Protein AF-0000000075728489 (afdb_homodimer)

Solvent-accessible surface area (backbone atoms only — not comparable to full-atom values): 19102 Å² total; per-residue (Å²): 116,79,44,74,44,66,60,54,79,84,43,50,65,62,47,38,51,37,35,42,57,32,31,60,75,34,91,50,46,83,73,40,60,34,43,26,52,57,37,32,65,71,35,93,40,42,42,73,82,39,27,38,32,32,25,46,94,88,37,74,45,30,39,38,35,41,29,46,27,23,34,62,84,70,44,78,36,28,32,50,54,68,70,29,47,28,69,94,57,50,96,69,57,54,65,57,54,51,52,50,50,51,52,52,44,39,45,76,74,68,47,32,34,39,31,37,64,51,67,63,79,66,47,49,84,76,63,35,37,52,27,73,78,51,55,45,32,53,65,47,79,64,60,46,61,30,31,31,27,33,62,76,36,95,65,45,55,63,93,48,65,39,38,47,44,72,56,74,26,47,36,64,58,81,75,76,120,116,80,44,74,44,67,60,52,79,84,42,50,64,62,47,38,50,38,36,41,57,33,30,61,77,34,91,50,46,83,76,40,61,35,41,27,52,57,37,32,64,71,35,93,41,44,43,75,80,39,28,37,33,32,24,46,94,88,37,74,46,30,38,39,35,39,29,45,26,23,34,63,83,70,44,80,34,29,32,49,55,70,68,30,46,28,68,94,56,51,96,69,57,55,67,57,54,52,53,50,49,50,51,51,44,38,46,74,73,68,47,33,33,39,32,38,63,51,68,65,77,67,49,49,84,76,63,34,38,54,27,73,78,51,54,46,32,53,64,46,80,66,59,46,61,31,31,32,26,33,60,76,36,93,65,44,53,65,95,48,68,39,38,48,45,71,55,74,24,45,34,64,55,81,75,78,122

Sequence (354 aa):
MLKIREVSQEDFDPIFHVVEEAFRNADHASHKEQYIVTKLRASKEYIPGLELVGEIDGKIIGHILLTKAFVDEKYETLILGPFSILPNFQNKGYGRLLINAAHQKAIELGHKTIVLVGHSWLYPKFGYKRLSTYNIKMPFPCPDENVFGIELVPGGFDGITGILRFSDGFNADEETQMLKIREVSQEDFDPIFHVVEEAFRNADHASHKEQYIVTKLRASKEYIPGLELVGEIDGKIIGHILLTKAFVDEKYETLILGPFSILPNFQNKGYGRLLINAAHQKAIELGHKTIVLVGHSWLYPKFGYKRLSTYNIKMPFPCPDENVFGIELVPGGFDGITGILRFSDGFNADEETQ

Foldseek 3Di:
DKDKDFDDPVCLVLVLVQLLQQQVPPPPHPSLQSQLVVLQCVFPFFDSLQWMFIDDPRHTFWIWGKTWKDFVNPHIAIETGDTGGHPVCPPVCVSVVRVVVSLVSCVVVPHFKYKYFAALPPCVVNPWDFPVVLQEAEPDDDDSSGITMHTSDPCNSPPPHGYMGDICSNVSDRDPD/DKDKDFDDPVCLVLVLVQLLQQQVPVPPHPSLQSQLVVLQCVFPFFDSLLWMFIDDPRHTFWIWGKTWKDFVNPHIAIETGDTGGHPVCPPVCVSVVRVVVSLVSCVVVPHFKYKYFAAQPPCVVNPWDFPVVLQEAEPDDDDSSGITMHTSDPCNSPPPHGYMGDICSNVSDRDPD

Secondary structure (DSSP, 8-state):
--EEEE--GGGHHHHHHHHHHHHHT-TT--S-HHHHHHHHHTSTTEEEEEEEEEEETTEEEEEEEEEEEEETTTEEEEEEEEEEE-GGGTTSSHHHHHHHHHHHHHHHTT--EEEEE--TTTSGGGT-EEGGGGTEE-SS---GGGEEEEESSTTTTTT--EEEE--GGGS------/--EEEE--GGGHHHHHHHHHHHHHT-TT--S-HHHHHHHHHTSTTEEEEEEEEEEETTEEEEEEEEEEEEETTTEEEEEEEEEEE-GGGTTSSHHHHHHHHHHHHHHHTT--EEEEE--TTTSGGGT-EEGGGGTEE-SS---GGGEEEEESSTTTTTT--EEEE--GGGS--S---

Organism: Trichomonas vaginalis (strain ATCC PRA-98 / G3) (NCBI:txid412133)

InterPro domains:
  IPR000182 GNAT domain [PF00583] (34-116)
  IPR000182 GNAT domain [PS51186] (2-143)
  IPR016181 Acyl-CoA N-acyltransferase [SSF55729] (1-137)

Radius of gyration: 21.48 Å; Cα contacts (8 Å, |Δi|>4): 744; chains: 2; bounding box: 42×63×48 Å

pLDDT: mean 89.77, std 12.51, range [27.89, 98.75]

Structure (mmCIF, N/CA/C/O backbone):
data_AF-0000000075728489-model_v1
#
loop_
_entity.id
_entity.type
_entity.pdbx_description
1 polymer 'Acetyltransferase, GNAT family protein'
#
loop_
_atom_site.group_PDB
_atom_site.id
_atom_site.type_symbol
_atom_site.label_atom_id
_atom_site.label_alt_id
_atom_site.label_comp_id
_atom_site.label_asym_id
_atom_site.label_entity_id
_atom_site.label_seq_id
_atom_site.pdbx_PDB_ins_code
_atom_site.Cartn_x
_atom_site.Cartn_y
_atom_site.Cartn_z
_atom_site.occupancy
_atom_site.B_iso_or_equiv
_atom_site.auth_seq_id
_atom_site.auth_comp_id
_atom_site.auth_asym_id
_atom_site.auth_atom_id
_atom_site.pdbx_PDB_model_num
ATOM 1 N N . MET A 1 1 ? 3.119 -24.391 -27.547 1 89.12 1 MET A N 1
ATOM 2 C CA . MET A 1 1 ? 2.018 -24.328 -26.594 1 89.12 1 MET A CA 1
ATOM 3 C C . MET A 1 1 ? 2.539 -24.094 -25.172 1 89.12 1 MET A C 1
ATOM 5 O O . MET A 1 1 ? 3.617 -24.562 -24.812 1 89.12 1 MET A O 1
ATOM 9 N N . LEU A 1 2 ? 1.837 -23.344 -24.406 1 96.38 2 LEU A N 1
ATOM 10 C CA . LEU A 1 2 ? 2.268 -23.047 -23.047 1 96.38 2 LEU A CA 1
ATOM 11 C C . LEU A 1 2 ? 2.031 -24.234 -22.125 1 96.38 2 LEU A C 1
ATOM 13 O O . LEU A 1 2 ? 0.929 -24.781 -22.078 1 96.38 2 LEU A O 1
ATOM 17 N N . LYS A 1 3 ? 3.041 -24.766 -21.547 1 98.25 3 LYS A N 1
ATOM 18 C CA . LYS A 1 3 ? 2.936 -25.781 -20.5 1 98.25 3 LYS A CA 1
ATOM 19 C C . LYS A 1 3 ? 3.035 -25.172 -19.109 1 98.25 3 LYS A C 1
ATOM 21 O O . LYS A 1 3 ? 4 -24.469 -18.812 1 98.25 3 LYS A O 1
ATOM 26 N N . ILE A 1 4 ? 2.014 -25.406 -18.312 1 98.56 4 ILE A N 1
ATOM 27 C CA . ILE A 1 4 ? 2.012 -24.875 -16.953 1 98.56 4 ILE A CA 1
ATOM 28 C C . ILE A 1 4 ? 2.262 -26.016 -15.953 1 98.56 4 ILE A C 1
ATOM 30 O O . ILE A 1 4 ? 1.622 -27.062 -16.031 1 98.56 4 ILE A O 1
ATOM 34 N N . ARG A 1 5 ? 3.205 -25.812 -15.07 1 98.25 5 ARG A N 1
ATOM 35 C CA . ARG A 1 5 ? 3.537 -26.859 -14.094 1 98.25 5 ARG A CA 1
ATOM 36 C C . ARG A 1 5 ? 4.016 -26.234 -12.781 1 98.25 5 ARG A C 1
ATOM 38 O O . ARG A 1 5 ? 4.359 -25.062 -12.734 1 98.25 5 ARG A O 1
ATOM 45 N N . GLU A 1 6 ? 4.023 -27.094 -11.758 1 98.31 6 GLU A N 1
ATOM 46 C CA . GLU A 1 6 ? 4.582 -26.672 -10.477 1 98.31 6 GLU A CA 1
ATOM 47 C C . GLU A 1 6 ? 6.094 -26.484 -10.57 1 98.31 6 GLU A C 1
ATOM 49 O O . GLU A 1 6 ? 6.762 -27.172 -11.344 1 98.31 6 GLU A O 1
ATOM 54 N N . VAL A 1 7 ? 6.586 -25.641 -9.805 1 98.06 7 VAL A N 1
ATOM 55 C CA . VAL A 1 7 ? 8 -25.297 -9.773 1 98.06 7 VAL A CA 1
ATOM 56 C C . VAL A 1 7 ? 8.789 -26.422 -9.102 1 98.06 7 VAL A C 1
ATOM 58 O O . VAL A 1 7 ? 8.305 -27.047 -8.164 1 98.06 7 VAL A O 1
ATOM 61 N N . SER A 1 8 ? 9.977 -26.672 -9.594 1 97 8 SER A N 1
ATOM 62 C CA . SER A 1 8 ? 10.977 -27.5 -8.93 1 97 8 SER A CA 1
ATOM 63 C C . SER A 1 8 ? 12.227 -26.688 -8.586 1 97 8 SER A C 1
ATOM 65 O O . SER A 1 8 ? 12.375 -25.547 -9.039 1 97 8 SER A O 1
ATOM 67 N N . GLN A 1 9 ? 13.062 -27.203 -7.789 1 96.44 9 GLN A N 1
ATOM 68 C CA . GLN A 1 9 ? 14.258 -26.484 -7.344 1 96.44 9 GLN A CA 1
ATOM 69 C C . GLN A 1 9 ? 15.125 -26.062 -8.531 1 96.44 9 GLN A C 1
ATOM 71 O O . GLN A 1 9 ? 15.758 -25.016 -8.492 1 96.44 9 GLN A O 1
ATOM 76 N N . GLU A 1 10 ? 15.117 -26.844 -9.523 1 96.88 10 GLU A N 1
ATOM 77 C CA . GLU A 1 10 ? 15.938 -26.562 -10.695 1 96.88 10 GLU A CA 1
ATOM 78 C C . GLU A 1 10 ? 15.438 -25.312 -11.43 1 96.88 10 GLU A C 1
ATOM 80 O O . GLU A 1 10 ? 16.156 -24.75 -12.25 1 96.88 10 GLU A O 1
ATOM 85 N N . ASP A 1 11 ? 14.227 -24.922 -11.094 1 98.06 11 ASP A N 1
ATOM 86 C CA . ASP A 1 11 ? 13.617 -23.797 -11.781 1 98.06 11 ASP A CA 1
ATOM 87 C C . ASP A 1 11 ? 13.984 -22.469 -11.109 1 98.06 11 ASP A C 1
ATOM 89 O O . ASP A 1 11 ? 13.742 -21.406 -11.664 1 98.06 11 ASP A O 1
ATOM 93 N N . PHE A 1 12 ? 14.625 -22.531 -9.953 1 97.19 12 PHE A N 1
ATOM 94 C CA . PHE A 1 12 ? 14.75 -21.359 -9.117 1 97.19 12 PHE A CA 1
ATOM 95 C C . PHE A 1 12 ? 15.578 -20.281 -9.82 1 97.19 12 PHE A C 1
ATOM 97 O O . PHE A 1 12 ? 15.18 -19.109 -9.852 1 97.19 12 PHE A O 1
ATOM 104 N N . ASP A 1 13 ? 16.672 -20.625 -10.398 1 96.94 13 ASP A N 1
ATOM 105 C CA . ASP A 1 13 ? 17.531 -19.656 -11.062 1 96.94 13 ASP A CA 1
ATOM 106 C C . ASP A 1 13 ? 16.844 -19.062 -12.297 1 96.94 13 ASP A C 1
ATOM 108 O O . ASP A 1 13 ? 16.75 -17.844 -12.445 1 96.94 13 ASP A O 1
ATOM 112 N N . PRO A 1 14 ? 16.281 -19.984 -13.203 1 97.69 14 PRO A N 1
ATOM 113 C CA . PRO A 1 14 ? 15.547 -19.422 -14.336 1 97.69 14 PRO A CA 1
ATOM 114 C C . PRO A 1 14 ? 14.414 -18.484 -13.898 1 97.69 14 PRO A C 1
ATOM 116 O O . PRO A 1 14 ? 14.172 -17.469 -14.539 1 97.69 14 PRO A O 1
ATOM 119 N N . ILE A 1 15 ? 13.734 -18.828 -12.844 1 97.56 15 ILE A N 1
ATOM 120 C CA . ILE A 1 15 ? 12.633 -18.016 -12.336 1 97.56 15 ILE A CA 1
ATOM 121 C C . ILE A 1 15 ? 13.156 -16.656 -11.883 1 97.56 15 ILE A C 1
ATOM 123 O O . ILE A 1 15 ? 12.547 -15.617 -12.156 1 97.56 15 ILE A O 1
ATOM 127 N N . PHE A 1 16 ? 14.273 -16.703 -11.195 1 96.38 16 PHE A N 1
ATOM 128 C CA . PHE A 1 16 ? 14.898 -15.469 -10.734 1 96.38 16 PHE A CA 1
ATOM 129 C C . PHE A 1 16 ? 15.102 -14.5 -11.891 1 96.38 16 PHE A C 1
ATOM 131 O O . PHE A 1 16 ? 14.742 -13.32 -11.797 1 96.38 16 PHE A O 1
ATOM 138 N N . HIS A 1 17 ? 15.539 -14.984 -12.984 1 95.25 17 HIS A N 1
ATOM 139 C CA . HIS A 1 17 ? 15.812 -14.164 -14.156 1 95.25 17 HIS A CA 1
ATOM 140 C C . HIS A 1 17 ? 14.523 -13.695 -14.82 1 95.25 17 HIS A C 1
ATOM 142 O O . HIS A 1 17 ? 14.438 -12.555 -15.273 1 95.25 17 HIS A O 1
ATOM 148 N N . VAL A 1 18 ? 13.562 -14.562 -14.93 1 96.88 18 VAL A N 1
ATOM 149 C CA . VAL A 1 18 ? 12.281 -14.219 -15.539 1 96.88 18 VAL A CA 1
ATOM 150 C C . VAL A 1 18 ? 11.633 -13.078 -14.766 1 96.88 18 VAL A C 1
ATOM 152 O O . VAL A 1 18 ? 11.156 -12.102 -15.359 1 96.88 18 VAL A O 1
ATOM 155 N N . VAL A 1 19 ? 11.625 -13.203 -13.406 1 95.12 19 VAL A N 1
ATOM 156 C CA . VAL A 1 19 ? 11.016 -12.18 -12.555 1 95.12 19 VAL A CA 1
ATOM 157 C C . VAL A 1 19 ? 11.789 -10.867 -12.695 1 95.12 19 VAL A C 1
ATOM 159 O O . VAL A 1 19 ? 11.188 -9.805 -12.875 1 95.12 19 VAL A O 1
ATOM 162 N N . GLU A 1 20 ? 13.086 -10.984 -12.688 1 92.88 20 GLU A N 1
ATOM 163 C CA . GLU A 1 20 ? 13.922 -9.797 -12.828 1 92.88 20 GLU A CA 1
ATOM 164 C C . GLU A 1 20 ? 13.641 -9.086 -14.148 1 92.88 20 GLU A C 1
ATOM 166 O O . GLU A 1 20 ? 13.445 -7.867 -14.172 1 92.88 20 GLU A O 1
ATOM 171 N N . GLU A 1 21 ? 13.578 -9.828 -15.211 1 93.44 21 GLU A N 1
ATOM 172 C CA . GLU A 1 21 ? 13.383 -9.25 -16.547 1 93.44 21 GLU A CA 1
ATOM 173 C C . GLU A 1 21 ? 11.977 -8.664 -16.688 1 93.44 21 GLU A C 1
ATOM 175 O O . GLU A 1 21 ? 11.797 -7.598 -17.266 1 93.44 21 GLU A O 1
ATOM 180 N N . ALA A 1 22 ? 11.008 -9.367 -16.203 1 92.56 22 ALA A N 1
ATOM 181 C CA . ALA A 1 22 ? 9.617 -8.938 -16.328 1 92.56 22 ALA A CA 1
ATOM 182 C C . ALA A 1 22 ? 9.383 -7.617 -15.594 1 92.56 22 ALA A C 1
ATOM 184 O O . ALA A 1 22 ? 8.578 -6.793 -16.031 1 92.56 22 ALA A O 1
ATOM 185 N N . PHE A 1 23 ? 10.117 -7.375 -14.477 1 87.62 23 PHE A N 1
ATOM 186 C CA . PHE A 1 23 ? 9.867 -6.203 -13.648 1 87.62 23 PHE A CA 1
ATOM 187 C C . PHE A 1 23 ? 10.898 -5.117 -13.922 1 87.62 23 PHE A C 1
ATOM 189 O O . PHE A 1 23 ? 10.812 -4.016 -13.375 1 87.62 23 PHE A O 1
ATOM 196 N N . ARG A 1 24 ? 11.906 -5.457 -14.711 1 81.69 24 ARG A N 1
ATOM 197 C CA . ARG A 1 24 ? 12.969 -4.504 -15.023 1 81.69 24 ARG A CA 1
ATOM 198 C C . ARG A 1 24 ? 12.398 -3.221 -15.617 1 81.69 24 ARG A C 1
ATOM 200 O O . ARG A 1 24 ? 12.805 -2.121 -15.234 1 81.69 24 ARG A O 1
ATOM 207 N N . ASN A 1 25 ? 11.539 -3.395 -16.578 1 69.38 25 ASN A N 1
ATOM 208 C CA . ASN A 1 25 ? 11.047 -2.209 -17.266 1 69.38 25 ASN A CA 1
ATOM 209 C C . ASN A 1 25 ? 9.672 -1.796 -16.75 1 69.38 25 ASN A C 1
ATOM 211 O O . ASN A 1 25 ? 9.008 -0.943 -17.344 1 69.38 25 ASN A O 1
ATOM 215 N N . ALA A 1 26 ? 9.398 -2.443 -15.75 1 62.03 26 ALA A N 1
ATOM 216 C CA . ALA A 1 26 ? 8.094 -2.051 -15.234 1 62.03 26 ALA A CA 1
ATOM 217 C C . ALA A 1 26 ? 8.18 -0.732 -14.469 1 62.03 26 ALA A C 1
ATOM 219 O O . ALA A 1 26 ? 9.016 -0.58 -13.57 1 62.03 26 ALA A O 1
ATOM 220 N N . ASP A 1 27 ? 7.719 0.307 -15.062 1 52.47 27 ASP A N 1
ATOM 221 C CA . ASP A 1 27 ? 7.781 1.67 -14.547 1 52.47 27 ASP A CA 1
ATOM 222 C C . ASP A 1 27 ? 7.598 1.692 -13.031 1 52.47 27 ASP A C 1
ATOM 224 O O . ASP A 1 27 ? 8.102 2.588 -12.352 1 52.47 27 ASP A O 1
ATOM 228 N N . HIS A 1 28 ? 6.887 0.546 -12.523 1 55.25 28 HIS A N 1
ATOM 229 C CA . HIS A 1 28 ? 6.445 0.684 -11.148 1 55.25 28 HIS A CA 1
ATOM 230 C C . HIS A 1 28 ? 7.008 -0.432 -10.273 1 55.25 28 HIS A C 1
ATOM 232 O O . HIS A 1 28 ? 6.551 -0.631 -9.141 1 55.25 28 HIS A O 1
ATOM 238 N N . ALA A 1 29 ? 8.039 -1.067 -10.867 1 54.47 29 ALA A N 1
ATOM 239 C CA . ALA A 1 29 ? 8.602 -2.201 -10.133 1 54.47 29 ALA A CA 1
ATOM 240 C C . ALA A 1 29 ? 9.664 -1.746 -9.141 1 54.47 29 ALA A C 1
ATOM 242 O O . ALA A 1 29 ? 10.305 -0.713 -9.344 1 54.47 29 ALA A O 1
ATOM 243 N N . SER A 1 30 ? 9.695 -2.295 -7.918 1 59.03 30 SER A N 1
ATOM 244 C CA . SER A 1 30 ? 10.719 -2.029 -6.918 1 59.03 30 SER A CA 1
ATOM 245 C C . SER A 1 30 ? 12.078 -2.561 -7.367 1 59.03 30 SER A C 1
ATOM 247 O O . SER A 1 30 ? 13.109 -2.211 -6.789 1 59.03 30 SER A O 1
ATOM 249 N N . HIS A 1 31 ? 12.18 -3.262 -8.57 1 62.31 31 HIS A N 1
ATOM 250 C CA . HIS A 1 31 ? 13.344 -3.977 -9.07 1 62.31 31 HIS A CA 1
ATOM 251 C C . HIS A 1 31 ? 13.891 -4.941 -8.023 1 62.31 31 HIS A C 1
ATOM 253 O O . HIS A 1 31 ? 15.094 -5.23 -8.008 1 62.31 31 HIS A O 1
ATOM 259 N N . LYS A 1 32 ? 12.969 -5.324 -7.129 1 79.44 32 LYS A N 1
ATOM 260 C CA . LYS A 1 32 ? 13.367 -6.211 -6.043 1 79.44 32 LYS A CA 1
ATOM 261 C C . LYS A 1 32 ? 12.438 -7.422 -5.957 1 79.44 32 LYS A C 1
ATOM 263 O O . LYS A 1 32 ? 12.539 -8.219 -5.02 1 79.44 32 LYS A O 1
ATOM 268 N N . GLU A 1 33 ? 11.633 -7.582 -7.031 1 85.88 33 GLU A N 1
ATOM 269 C CA . GLU A 1 33 ? 10.602 -8.617 -6.988 1 85.88 33 GLU A CA 1
ATOM 270 C C . GLU A 1 33 ? 11.227 -10.008 -6.965 1 85.88 33 GLU A C 1
ATOM 272 O O . GLU A 1 33 ? 10.695 -10.922 -6.324 1 85.88 33 GLU A O 1
ATOM 277 N N . GLN A 1 34 ? 12.359 -10.227 -7.66 1 89.69 34 GLN A N 1
ATOM 278 C CA . GLN A 1 34 ? 13.016 -11.531 -7.691 1 89.69 34 GLN A CA 1
ATOM 279 C C . GLN A 1 34 ? 13.469 -11.953 -6.297 1 89.69 34 GLN A C 1
ATOM 281 O O . GLN A 1 34 ? 13.43 -13.133 -5.957 1 89.69 34 GLN A O 1
ATOM 286 N N . TYR A 1 35 ? 13.82 -11 -5.535 1 88.75 35 TYR A N 1
ATOM 287 C CA . TYR A 1 35 ? 14.234 -11.289 -4.168 1 88.75 35 TYR A CA 1
ATOM 288 C C . TYR A 1 35 ? 13.031 -11.594 -3.283 1 88.75 35 TYR A C 1
ATOM 290 O O . TYR A 1 35 ? 13.117 -12.422 -2.369 1 88.75 35 TYR A O 1
ATOM 298 N N . ILE A 1 36 ? 11.93 -10.914 -3.582 1 89.81 36 ILE A N 1
ATOM 299 C CA . ILE A 1 36 ? 10.695 -11.188 -2.859 1 89.81 36 ILE A CA 1
ATOM 300 C C . ILE A 1 36 ? 10.281 -12.641 -3.066 1 89.81 36 ILE A C 1
ATOM 302 O O . ILE A 1 36 ? 9.906 -13.328 -2.113 1 89.81 36 ILE A O 1
ATOM 306 N N . VAL A 1 37 ? 10.398 -13.109 -4.316 1 94.38 37 VAL A N 1
ATOM 307 C CA . VAL A 1 37 ? 10.062 -14.492 -4.625 1 94.38 37 VAL A CA 1
ATOM 308 C C . VAL A 1 37 ? 10.914 -15.43 -3.771 1 94.38 37 VAL A C 1
ATOM 310 O O . VAL A 1 37 ? 10.391 -16.359 -3.156 1 94.38 37 VAL A O 1
ATOM 313 N N . THR A 1 38 ? 12.195 -15.172 -3.721 1 93.56 38 THR A N 1
ATOM 314 C CA . THR A 1 38 ? 13.125 -16 -2.961 1 93.56 38 THR A CA 1
ATOM 315 C C . THR A 1 38 ? 12.758 -16 -1.479 1 93.56 38 THR A C 1
ATOM 317 O O . THR A 1 38 ? 12.727 -17.062 -0.844 1 93.56 38 THR A O 1
ATOM 320 N N . LYS A 1 39 ? 12.398 -14.906 -0.963 1 92.88 39 LYS A N 1
ATOM 321 C CA . LYS A 1 39 ? 12.047 -14.773 0.449 1 92.88 39 LYS A CA 1
ATOM 322 C C . LYS A 1 39 ? 10.727 -15.469 0.756 1 92.88 39 LYS A C 1
ATOM 324 O O . LYS A 1 39 ? 10.594 -16.156 1.777 1 92.88 39 LYS A O 1
ATOM 329 N N . LEU A 1 40 ? 9.781 -15.25 -0.125 1 94.69 40 LEU A N 1
ATOM 330 C CA . LEU A 1 40 ? 8.484 -15.883 0.07 1 94.69 40 LEU A CA 1
ATOM 331 C C . LEU A 1 40 ? 8.609 -17.406 0.018 1 94.69 40 LEU A C 1
ATOM 333 O O . LEU A 1 40 ? 7.969 -18.109 0.802 1 94.69 40 LEU A O 1
ATOM 337 N N . ARG A 1 41 ? 9.422 -17.875 -0.917 1 95.44 41 ARG A N 1
ATOM 338 C CA . ARG A 1 41 ? 9.641 -19.312 -1.05 1 95.44 41 ARG A CA 1
ATOM 339 C C . ARG A 1 41 ? 10.219 -19.906 0.235 1 95.44 41 ARG A C 1
ATOM 341 O O . ARG A 1 41 ? 9.93 -21.047 0.585 1 95.44 41 ARG A O 1
ATOM 348 N N . ALA A 1 42 ? 10.953 -19.156 0.97 1 93.81 42 ALA A N 1
ATOM 349 C CA . ALA A 1 42 ? 11.617 -19.594 2.191 1 93.81 42 ALA A CA 1
ATOM 350 C C . ALA A 1 42 ? 10.734 -19.359 3.414 1 93.81 42 ALA A C 1
ATOM 352 O O . ALA A 1 42 ? 11.094 -19.75 4.527 1 93.81 42 ALA A O 1
ATOM 353 N N . SER A 1 43 ? 9.609 -18.734 3.252 1 94.25 43 SER A N 1
ATOM 354 C CA . SER A 1 43 ? 8.75 -18.359 4.371 1 94.25 43 SER A CA 1
ATOM 355 C C . SER A 1 43 ? 7.859 -19.516 4.801 1 94.25 43 SER A C 1
ATOM 357 O O . SER A 1 43 ? 7.68 -20.484 4.047 1 94.25 43 SER A O 1
ATOM 359 N N . LYS A 1 44 ? 7.32 -19.391 6.023 1 95.12 44 LYS A N 1
ATOM 360 C CA . LYS A 1 44 ? 6.402 -20.406 6.535 1 95.12 44 LYS A CA 1
ATOM 361 C C . LYS A 1 44 ? 5.07 -20.375 5.801 1 95.12 44 LYS A C 1
ATOM 363 O O . LYS A 1 44 ? 4.266 -21.297 5.906 1 95.12 44 LYS A O 1
ATOM 368 N N . GLU A 1 45 ? 4.777 -19.344 5.02 1 96 45 GLU A N 1
ATOM 369 C CA . GLU A 1 45 ? 3.518 -19.156 4.309 1 96 45 GLU A CA 1
ATOM 370 C C . GLU A 1 45 ? 3.57 -19.781 2.918 1 96 45 GLU A C 1
ATOM 372 O O . GLU A 1 45 ? 2.559 -19.844 2.215 1 96 45 GLU A O 1
ATOM 377 N N . TYR A 1 46 ? 4.781 -20.281 2.568 1 96.94 46 TYR A N 1
ATOM 378 C CA . TYR A 1 46 ? 4.973 -20.875 1.25 1 96.94 46 TYR A CA 1
ATOM 379 C C . TYR A 1 46 ? 4.168 -22.156 1.109 1 96.94 46 TYR A C 1
ATOM 381 O O . TYR A 1 46 ? 4.129 -22.984 2.031 1 96.94 46 TYR A O 1
ATOM 389 N N . ILE A 1 47 ? 3.541 -22.312 -0.091 1 97.19 47 ILE A N 1
ATOM 390 C CA . ILE A 1 47 ? 2.824 -23.531 -0.461 1 97.19 47 ILE A CA 1
ATOM 391 C C . ILE A 1 47 ? 3.381 -24.078 -1.772 1 97.19 47 ILE A C 1
ATOM 393 O O . ILE A 1 47 ? 3.084 -23.562 -2.848 1 97.19 47 ILE A O 1
ATOM 397 N N . PRO A 1 48 ? 4.262 -25.094 -1.882 1 92.06 48 PRO A N 1
ATOM 398 C CA . PRO A 1 48 ? 4.914 -25.594 -3.094 1 92.06 48 PRO A CA 1
ATOM 399 C C . PRO A 1 48 ? 3.936 -25.797 -4.25 1 92.06 48 PRO A C 1
ATOM 401 O O . PRO A 1 48 ? 4.258 -25.484 -5.398 1 92.06 48 PRO A O 1
ATOM 404 N N . GLY A 1 49 ? 2.668 -26.141 -4.035 1 96.31 49 GLY A N 1
ATOM 405 C CA . GLY A 1 49 ? 1.666 -26.391 -5.059 1 96.31 49 GLY A CA 1
ATOM 406 C C . GLY A 1 49 ? 1.09 -25.125 -5.652 1 96.31 49 GLY A C 1
ATOM 407 O O . GLY A 1 49 ? 0.409 -25.156 -6.68 1 96.31 49 GLY A O 1
ATOM 408 N N . LEU A 1 50 ? 1.567 -24.031 -5.148 1 98.44 50 LEU A N 1
ATOM 409 C CA . LEU A 1 50 ? 0.963 -22.781 -5.59 1 98.44 50 LEU A CA 1
ATOM 410 C C . LEU A 1 50 ? 2.021 -21.844 -6.145 1 98.44 50 LEU A C 1
ATOM 412 O O . LEU A 1 50 ? 1.812 -20.625 -6.184 1 98.44 50 LEU A O 1
ATOM 416 N N . GLU A 1 51 ? 3.121 -22.328 -6.43 1 98.62 51 GLU A N 1
ATOM 417 C CA . GLU A 1 51 ? 4.105 -21.688 -7.297 1 98.62 51 GLU A CA 1
ATOM 418 C C . GLU A 1 51 ? 4.219 -22.406 -8.633 1 98.62 51 GLU A C 1
ATOM 420 O O . GLU A 1 51 ? 4.621 -23.562 -8.688 1 98.62 51 GLU A O 1
ATOM 425 N N . LEU A 1 52 ? 3.83 -21.688 -9.68 1 98.75 52 LEU A N 1
ATOM 426 C CA . LEU A 1 52 ? 3.756 -22.312 -11 1 98.75 52 LEU A CA 1
ATOM 427 C C . LEU A 1 52 ? 4.629 -21.562 -12 1 98.75 52 LEU A C 1
ATOM 429 O O . LEU A 1 52 ? 4.895 -20.359 -11.828 1 98.75 52 LEU A O 1
ATOM 433 N N . VAL A 1 53 ? 5.062 -22.281 -13.008 1 98.69 53 VAL A N 1
ATOM 434 C CA . VAL A 1 53 ? 5.734 -21.672 -14.148 1 98.69 53 VAL A CA 1
ATOM 435 C C . VAL A 1 53 ? 5.004 -22.031 -15.438 1 98.69 53 VAL A C 1
ATOM 437 O O . VAL A 1 53 ? 4.309 -23.047 -15.5 1 98.69 53 VAL A O 1
ATOM 440 N N . GLY A 1 54 ? 5.02 -21.141 -16.359 1 98.62 54 GLY A N 1
ATOM 441 C CA . GLY A 1 54 ? 4.66 -21.406 -17.75 1 98.62 54 GLY A CA 1
ATOM 442 C C . GLY A 1 54 ? 5.863 -21.516 -18.656 1 98.62 54 GLY A C 1
ATOM 443 O O . GLY A 1 54 ? 6.73 -20.641 -18.672 1 98.62 54 GLY A O 1
ATOM 444 N N . GLU A 1 55 ? 5.957 -22.578 -19.375 1 98.12 55 GLU A N 1
ATOM 445 C CA . GLU A 1 55 ? 7.109 -22.797 -20.234 1 98.12 55 GLU A CA 1
ATOM 446 C C . GLU A 1 55 ? 6.676 -23.031 -21.688 1 98.12 55 GLU A C 1
ATOM 448 O O . GLU A 1 55 ? 5.621 -23.625 -21.938 1 98.12 55 GLU A O 1
ATOM 453 N N . ILE A 1 56 ? 7.422 -22.5 -22.609 1 97.62 56 ILE A N 1
ATOM 454 C CA . ILE A 1 56 ? 7.301 -22.75 -24.031 1 97.62 56 ILE A CA 1
ATOM 455 C C . ILE A 1 56 ? 8.617 -23.297 -24.578 1 97.62 56 ILE A C 1
ATOM 457 O O . ILE A 1 56 ? 9.672 -22.672 -24.422 1 97.62 56 ILE A O 1
ATOM 461 N N . ASP A 1 57 ? 8.562 -24.469 -25.203 1 95.62 57 ASP A N 1
ATOM 462 C CA . ASP A 1 57 ? 9.734 -25.109 -25.781 1 95.62 57 ASP A CA 1
ATOM 463 C C . ASP A 1 57 ? 10.867 -25.234 -24.766 1 95.62 57 ASP A C 1
ATOM 465 O O . ASP A 1 57 ? 12.016 -24.906 -25.062 1 95.62 57 ASP A O 1
ATOM 469 N N . GLY A 1 58 ? 10.492 -25.547 -23.516 1 94.81 58 GLY A N 1
ATOM 470 C CA . GLY A 1 58 ? 11.461 -25.812 -22.453 1 94.81 58 GLY A CA 1
ATOM 471 C C . GLY A 1 58 ? 11.977 -24.562 -21.781 1 94.81 58 GLY A C 1
ATOM 472 O O . GLY A 1 58 ? 12.773 -24.641 -20.844 1 94.81 58 GLY A O 1
ATOM 473 N N . LYS A 1 59 ? 11.492 -23.469 -22.234 1 96.88 59 LYS A N 1
ATOM 474 C CA . LYS A 1 59 ? 11.922 -22.203 -21.641 1 96.88 59 LYS A CA 1
ATOM 475 C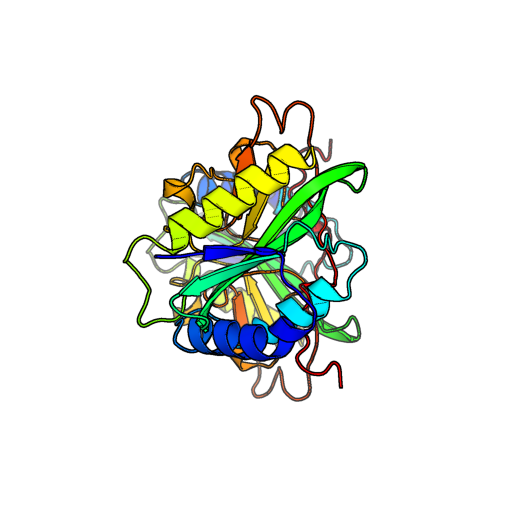 C . LYS A 1 59 ? 10.828 -21.594 -20.766 1 96.88 59 LYS A C 1
ATOM 477 O O . LYS A 1 59 ? 9.695 -21.438 -21.203 1 96.88 59 LYS A O 1
ATOM 482 N N . ILE A 1 60 ? 11.227 -21.297 -19.531 1 98.44 60 ILE A N 1
ATOM 483 C CA . ILE A 1 60 ? 10.281 -20.641 -18.641 1 98.44 60 ILE A CA 1
ATOM 484 C C . ILE A 1 60 ? 10.047 -19.203 -19.078 1 98.44 60 ILE A C 1
ATOM 486 O O . ILE A 1 60 ? 10.984 -18.422 -19.188 1 98.44 60 ILE A O 1
ATOM 490 N N . ILE A 1 61 ? 8.781 -18.891 -19.375 1 98.31 61 ILE A N 1
ATOM 491 C CA . ILE A 1 61 ? 8.492 -17.547 -19.875 1 98.31 61 ILE A CA 1
ATOM 492 C C . ILE A 1 61 ? 7.621 -16.797 -18.875 1 98.31 61 ILE A C 1
ATOM 494 O O . ILE A 1 61 ? 7.395 -15.594 -19.016 1 98.31 61 ILE A O 1
ATOM 498 N N . GLY A 1 62 ? 7.07 -17.531 -17.859 1 98.19 62 GLY A N 1
ATOM 499 C CA . GLY A 1 62 ? 6.199 -16.938 -16.875 1 98.19 62 GLY A CA 1
ATOM 500 C C . GLY A 1 62 ? 6.27 -17.625 -15.516 1 98.19 62 GLY A C 1
ATOM 501 O O . GLY A 1 62 ? 6.691 -18.781 -15.422 1 98.19 62 GLY A O 1
ATOM 502 N N . HIS A 1 63 ? 5.898 -16.891 -14.5 1 98.25 63 HIS A N 1
ATOM 503 C CA . HIS A 1 63 ? 5.953 -17.359 -13.117 1 98.25 63 HIS A CA 1
ATOM 504 C C . HIS A 1 63 ? 4.848 -16.719 -12.281 1 98.25 63 HIS A C 1
ATOM 506 O O . HIS A 1 63 ? 4.512 -15.547 -12.484 1 98.25 63 HIS A O 1
ATOM 512 N N . ILE A 1 64 ? 4.266 -17.484 -11.453 1 97.94 64 ILE A N 1
ATOM 513 C CA . ILE A 1 64 ? 3.254 -16.953 -10.539 1 97.94 64 ILE A CA 1
ATOM 514 C C . ILE A 1 64 ? 3.398 -17.625 -9.18 1 97.94 64 ILE A C 1
ATOM 516 O O . ILE A 1 64 ? 3.684 -18.828 -9.094 1 97.94 64 ILE A O 1
ATOM 520 N N . LEU A 1 65 ? 3.262 -16.859 -8.133 1 97.75 65 LEU A N 1
ATOM 521 C CA . LEU A 1 65 ? 3.445 -17.359 -6.77 1 97.75 65 LEU A CA 1
ATOM 522 C C . LEU A 1 65 ? 2.311 -16.891 -5.863 1 97.75 65 LEU A C 1
ATOM 524 O O . LEU A 1 65 ? 2.031 -15.695 -5.773 1 97.75 65 LEU A O 1
ATOM 528 N N . LEU A 1 66 ? 1.588 -17.828 -5.293 1 98.12 66 LEU A N 1
ATOM 529 C CA . LEU A 1 66 ? 0.633 -17.578 -4.219 1 98.12 66 LEU A CA 1
ATOM 530 C C . LEU A 1 66 ? 1.177 -18.062 -2.883 1 98.12 66 LEU A C 1
ATOM 532 O O . LEU A 1 66 ? 1.794 -19.125 -2.811 1 98.12 66 LEU A O 1
ATOM 536 N N . THR A 1 67 ? 1.028 -17.297 -1.852 1 97.38 67 THR A N 1
ATOM 537 C CA . THR A 1 67 ? 1.39 -17.703 -0.5 1 97.38 67 THR A CA 1
ATOM 538 C C . THR A 1 67 ? 0.227 -17.484 0.463 1 97.38 67 THR A C 1
ATOM 540 O O . THR A 1 67 ? -0.757 -16.828 0.115 1 97.38 67 THR A O 1
ATOM 543 N N . LYS A 1 68 ? 0.36 -18.094 1.622 1 96.5 68 LYS A N 1
ATOM 544 C CA . LYS A 1 68 ? -0.671 -17.922 2.643 1 96.5 68 LYS A CA 1
ATOM 545 C C . LYS A 1 68 ? -0.655 -16.5 3.215 1 96.5 68 LYS A C 1
ATOM 547 O O . LYS A 1 68 ? 0.41 -15.906 3.379 1 96.5 68 LYS A O 1
ATOM 552 N N . ALA A 1 69 ? -1.806 -16.016 3.502 1 95.31 69 ALA A N 1
ATOM 553 C CA . ALA A 1 69 ? -2.07 -14.82 4.312 1 95.31 69 ALA A CA 1
ATOM 554 C C . ALA A 1 69 ? -3.244 -15.055 5.258 1 95.31 69 ALA A C 1
ATOM 556 O O . ALA A 1 69 ? -3.914 -16.094 5.184 1 95.31 69 ALA A O 1
ATOM 557 N N . PHE A 1 70 ? -3.404 -14.125 6.168 1 94.69 70 PHE A N 1
ATOM 558 C CA . PHE A 1 70 ? -4.453 -14.305 7.164 1 94.69 70 PHE A CA 1
ATOM 559 C C . PHE A 1 70 ? -5.203 -13 7.406 1 94.69 70 PHE A C 1
ATOM 561 O O . PHE A 1 70 ? -4.625 -11.914 7.293 1 94.69 70 PHE A O 1
ATOM 568 N N . VAL A 1 71 ? -6.445 -13.141 7.691 1 92.75 71 VAL A N 1
ATOM 569 C CA . VAL A 1 71 ? -7.238 -12.039 8.211 1 92.75 71 VAL A CA 1
ATOM 570 C C . VAL A 1 71 ? -7.395 -12.18 9.719 1 92.75 71 VAL A C 1
ATOM 572 O O . VAL A 1 71 ? -7.922 -13.18 10.211 1 92.75 71 VAL A O 1
ATOM 575 N N . ASP A 1 72 ? -6.914 -11.164 10.469 1 88.12 72 ASP A N 1
ATOM 576 C CA . ASP A 1 72 ? -6.902 -11.141 11.93 1 88.12 72 ASP A CA 1
ATOM 577 C C . ASP A 1 72 ? -6.25 -12.398 12.492 1 88.12 72 ASP A C 1
ATOM 579 O O . ASP A 1 72 ? -6.715 -12.953 13.492 1 88.12 72 ASP A O 1
ATOM 583 N N . GLU A 1 73 ? -5.293 -12.992 11.859 1 82.25 73 GLU A N 1
ATOM 584 C CA . GLU A 1 73 ? -4.551 -14.18 12.258 1 82.25 73 GLU A CA 1
ATOM 585 C C . GLU A 1 73 ? -5.484 -15.375 12.445 1 82.25 73 GLU A C 1
ATOM 587 O O . GLU A 1 73 ? -5.156 -16.312 13.172 1 82.25 73 GLU A O 1
ATOM 592 N N . LYS A 1 74 ? -6.695 -15.289 11.961 1 88.75 74 LYS A N 1
ATOM 593 C CA . LYS A 1 74 ? -7.691 -16.328 12.195 1 88.75 74 LYS A CA 1
ATOM 594 C C . LYS A 1 74 ? -8.125 -16.969 10.883 1 88.75 74 LYS A C 1
ATOM 596 O O . LYS A 1 74 ? -8.18 -18.203 10.781 1 88.75 74 LYS A O 1
ATOM 601 N N . TYR A 1 75 ? -8.398 -16.219 9.898 1 94.38 75 TYR A N 1
ATOM 602 C CA . TYR A 1 75 ? -8.961 -16.719 8.648 1 94.38 75 TYR A CA 1
ATOM 603 C C . TYR A 1 75 ? -7.895 -16.766 7.559 1 94.38 75 TYR A C 1
ATOM 605 O O . TYR A 1 75 ? -7.285 -15.742 7.238 1 94.38 75 TYR A O 1
ATOM 613 N N . GLU A 1 76 ? -7.77 -17.859 6.988 1 95.75 76 GLU A N 1
ATOM 614 C CA . GLU A 1 76 ? -6.734 -18.047 5.977 1 95.75 76 GLU A CA 1
ATOM 615 C C . GLU A 1 76 ? -7.195 -17.531 4.617 1 95.75 76 GLU A C 1
ATOM 617 O O . GLU A 1 76 ? -8.352 -17.734 4.234 1 95.75 76 GLU A O 1
ATOM 622 N N . THR A 1 77 ? -6.387 -16.859 3.939 1 97.5 77 THR A N 1
ATOM 623 C CA . THR A 1 77 ? -6.508 -16.484 2.535 1 97.5 77 THR A CA 1
ATOM 624 C C . THR A 1 77 ? -5.172 -16.641 1.815 1 97.5 77 THR A C 1
ATOM 626 O O . THR A 1 77 ? -4.191 -17.094 2.406 1 97.5 77 THR A O 1
ATOM 629 N N . LEU A 1 78 ? -5.199 -16.438 0.486 1 97.88 78 LEU A N 1
ATOM 630 C CA . LEU A 1 78 ? -3.957 -16.422 -0.275 1 97.88 78 LEU A CA 1
ATOM 631 C C . LEU A 1 78 ? -3.621 -15.016 -0.747 1 97.88 78 LEU A C 1
ATOM 633 O O . LEU A 1 78 ? -4.516 -14.188 -0.924 1 97.88 78 LEU A O 1
ATOM 637 N N . ILE A 1 79 ? -2.393 -14.75 -0.862 1 96.62 79 ILE A N 1
ATOM 638 C CA . ILE A 1 79 ? -1.956 -13.508 -1.502 1 96.62 79 ILE A CA 1
ATOM 639 C C . ILE A 1 79 ? -1.185 -13.836 -2.779 1 96.62 79 ILE A C 1
ATOM 641 O O . ILE A 1 79 ? -0.319 -14.711 -2.783 1 96.62 79 ILE A O 1
ATOM 645 N N . LEU A 1 80 ? -1.599 -13.211 -3.816 1 95.62 80 LEU A N 1
ATOM 646 C CA . LEU A 1 80 ? -0.852 -13.312 -5.066 1 95.62 80 LEU A CA 1
ATOM 647 C C . LEU A 1 80 ? 0.399 -12.445 -5.023 1 95.62 80 LEU A C 1
ATOM 649 O O . LEU A 1 80 ? 0.305 -11.219 -4.949 1 95.62 80 LEU A O 1
ATOM 653 N N . GLY A 1 81 ? 1.538 -13.094 -4.957 1 90.69 81 GLY A N 1
ATOM 654 C CA . GLY A 1 81 ? 2.814 -12.398 -4.977 1 90.69 81 GLY A CA 1
ATOM 655 C C . GLY A 1 81 ? 3.223 -11.945 -6.367 1 90.69 81 GLY A C 1
ATOM 656 O O . GLY A 1 81 ? 2.387 -11.484 -7.148 1 90.69 81 GLY A O 1
ATOM 657 N N . PRO A 1 82 ? 4.469 -11.945 -6.59 1 89.5 82 PRO A N 1
ATOM 658 C CA . PRO A 1 82 ? 4.918 -11.523 -7.918 1 89.5 82 PRO A CA 1
ATOM 659 C C . PRO A 1 82 ? 4.402 -12.438 -9.031 1 89.5 82 PRO A C 1
ATOM 661 O O . PRO A 1 82 ? 4.402 -13.656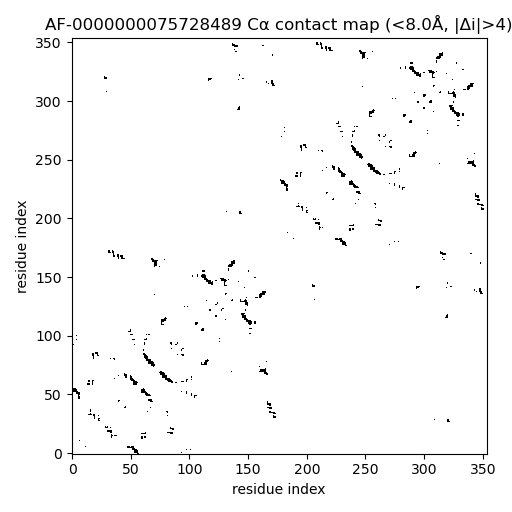 -8.883 1 89.5 82 PRO A O 1
ATOM 664 N N . PHE A 1 83 ? 3.904 -11.875 -9.953 1 93 83 PHE A N 1
ATOM 665 C CA . PHE A 1 83 ? 3.412 -12.469 -11.188 1 93 83 PHE A CA 1
ATOM 666 C C . PHE A 1 83 ? 4.129 -11.867 -12.391 1 93 83 PHE A C 1
ATOM 668 O O . PHE A 1 83 ? 4.145 -10.648 -12.578 1 93 83 PHE A O 1
ATOM 675 N N . SER A 1 84 ? 4.742 -12.812 -13.164 1 94.88 84 SER A N 1
ATOM 676 C CA . SER A 1 84 ? 5.621 -12.297 -14.211 1 94.88 84 SER A CA 1
ATOM 677 C C . SER A 1 84 ? 5.469 -13.094 -15.5 1 94.88 84 SER A C 1
ATOM 679 O O . SER A 1 84 ? 5.32 -14.312 -15.477 1 94.88 84 SER A O 1
ATOM 681 N N . ILE A 1 85 ? 5.426 -12.383 -16.578 1 96.25 85 ILE A N 1
ATOM 682 C CA . ILE A 1 85 ? 5.578 -12.891 -17.938 1 96.25 85 ILE A CA 1
ATOM 683 C C . ILE A 1 85 ? 6.707 -12.141 -18.641 1 96.25 85 ILE A C 1
ATOM 685 O O . ILE A 1 85 ? 6.777 -10.914 -18.578 1 96.25 85 ILE A O 1
ATOM 689 N N . LEU A 1 86 ? 7.633 -12.859 -19.266 1 96.44 86 LEU A N 1
ATOM 690 C CA . LEU A 1 86 ? 8.688 -12.188 -20.031 1 96.44 86 LEU A CA 1
ATOM 691 C C . LEU A 1 86 ? 8.102 -11.172 -21 1 96.44 86 LEU A C 1
ATOM 693 O O . LEU A 1 86 ? 7.078 -11.43 -21.625 1 96.44 86 LEU A O 1
ATOM 697 N N . PRO A 1 87 ? 8.781 -10.07 -21.172 1 95.06 87 PRO A N 1
ATOM 698 C CA . PRO A 1 87 ? 8.234 -8.969 -21.969 1 95.06 87 PRO A CA 1
ATOM 699 C C . PRO A 1 87 ? 7.867 -9.398 -23.391 1 95.06 87 PRO A C 1
ATOM 701 O O . PRO A 1 87 ? 6.789 -9.047 -23.875 1 95.06 87 PRO A O 1
ATOM 704 N N . ASN A 1 88 ? 8.633 -10.195 -24.047 1 95.12 88 ASN A N 1
ATOM 705 C CA . ASN A 1 88 ? 8.406 -10.609 -25.422 1 95.12 88 ASN A CA 1
ATOM 706 C C . ASN A 1 88 ? 7.211 -11.555 -25.531 1 95.12 88 ASN A C 1
ATOM 708 O O . ASN A 1 88 ? 6.723 -11.812 -26.641 1 95.12 88 ASN A O 1
ATOM 712 N N . PHE A 1 89 ? 6.707 -12 -24.438 1 96 89 PHE A N 1
ATOM 713 C CA . PHE A 1 89 ? 5.602 -12.945 -24.438 1 96 89 PHE A CA 1
ATOM 714 C C . PHE A 1 89 ? 4.348 -12.32 -23.844 1 96 89 PHE A C 1
ATOM 716 O O . PHE A 1 89 ? 3.334 -12.992 -23.656 1 96 89 PHE A O 1
ATOM 723 N N . GLN A 1 90 ? 4.418 -11.023 -23.5 1 92.69 90 GLN A N 1
ATOM 724 C CA . GLN A 1 90 ? 3.291 -10.336 -22.891 1 92.69 90 GLN A CA 1
ATOM 725 C C . GLN A 1 90 ? 2.234 -9.969 -23.922 1 92.69 90 GLN A C 1
ATOM 727 O O . GLN A 1 90 ? 2.512 -9.961 -25.125 1 92.69 90 GLN A O 1
ATOM 732 N N . ASN A 1 91 ? 1.013 -9.828 -23.422 1 91.88 91 ASN A N 1
ATOM 733 C CA . ASN A 1 91 ? -0.127 -9.43 -24.234 1 91.88 91 ASN A CA 1
ATOM 734 C C . ASN A 1 91 ? -0.458 -10.477 -25.281 1 91.88 91 ASN A C 1
ATOM 736 O O . ASN A 1 91 ? -0.86 -10.141 -26.406 1 91.88 91 ASN A O 1
ATOM 740 N N . LYS A 1 92 ? -0.161 -11.727 -25.031 1 94.81 92 LYS A N 1
ATOM 741 C CA . LYS A 1 92 ? -0.448 -12.844 -25.922 1 94.81 92 LYS A CA 1
ATOM 742 C C . LYS A 1 92 ? -1.37 -13.859 -25.25 1 94.81 92 LYS A C 1
ATOM 744 O O . LYS A 1 92 ? -1.564 -14.961 -25.766 1 94.81 92 LYS A O 1
ATOM 749 N N . GLY A 1 93 ? -1.837 -13.492 -24.047 1 94.69 93 GLY A N 1
ATOM 750 C CA . GLY A 1 93 ? -2.795 -14.352 -23.359 1 94.69 93 GLY A CA 1
ATOM 751 C C . GLY A 1 93 ? -2.146 -15.297 -22.375 1 94.69 93 GLY A C 1
ATOM 752 O O . GLY A 1 93 ? -2.84 -15.977 -21.609 1 94.69 93 GLY A O 1
ATOM 753 N N . TYR A 1 94 ? -0.854 -15.406 -22.297 1 96.5 94 TYR A N 1
ATOM 754 C CA . TYR A 1 94 ? -0.15 -16.344 -21.422 1 96.5 94 TYR A CA 1
ATOM 755 C C . TYR A 1 94 ? -0.392 -16.016 -19.953 1 96.5 94 TYR A C 1
ATOM 757 O O . TYR A 1 94 ? -0.481 -16.906 -19.125 1 96.5 94 TYR A O 1
ATOM 765 N N . GLY A 1 95 ? -0.508 -14.703 -19.656 1 95.06 95 GLY A N 1
ATOM 766 C CA . GLY A 1 95 ? -0.806 -14.305 -18.297 1 95.06 95 GLY A CA 1
ATOM 767 C C . GLY A 1 95 ? -2.143 -14.82 -17.797 1 95.06 95 GLY A C 1
ATOM 768 O O . GLY A 1 95 ? -2.246 -15.32 -16.672 1 95.06 95 GLY A O 1
ATOM 769 N N . ARG A 1 96 ? -3.049 -14.727 -18.656 1 94.88 96 ARG A N 1
ATOM 770 C CA . ARG A 1 96 ? -4.379 -15.219 -18.312 1 94.88 96 ARG A CA 1
ATOM 771 C C . ARG A 1 96 ? -4.352 -16.719 -18.031 1 94.88 96 ARG A C 1
ATOM 773 O O . ARG A 1 96 ? -4.941 -17.188 -17.047 1 94.88 96 ARG A O 1
ATOM 780 N N . LEU A 1 97 ? -3.703 -17.438 -18.844 1 96.88 97 LEU A N 1
ATOM 781 C CA . LEU A 1 97 ? -3.609 -18.891 -18.672 1 96.88 97 LEU A CA 1
ATOM 782 C C . LEU A 1 97 ? -2.928 -19.234 -17.359 1 96.88 97 LEU A C 1
ATOM 784 O O . LEU A 1 97 ? -3.371 -20.125 -16.641 1 96.88 97 LEU A O 1
ATOM 788 N N . LEU A 1 98 ? -1.902 -18.531 -17.062 1 97 98 LEU A N 1
ATOM 789 C CA . LEU A 1 98 ? -1.136 -18.797 -15.852 1 97 98 LEU A CA 1
ATOM 790 C C . LEU A 1 98 ? -1.949 -18.453 -14.609 1 97 98 LEU A C 1
ATOM 792 O O . LEU A 1 98 ? -1.994 -19.234 -13.656 1 97 98 LEU A O 1
ATOM 796 N N . ILE A 1 99 ? -2.629 -17.312 -14.586 1 96.75 99 ILE A N 1
ATOM 797 C CA . ILE A 1 99 ? -3.457 -16.891 -13.461 1 96.75 99 ILE A CA 1
ATOM 798 C C . ILE A 1 99 ? -4.602 -17.891 -13.266 1 96.75 99 ILE A C 1
ATOM 800 O O . ILE A 1 99 ? -4.891 -18.297 -12.141 1 96.75 99 ILE A O 1
ATOM 804 N N . ASN A 1 100 ? -5.207 -18.297 -14.328 1 97.31 100 ASN A N 1
ATOM 805 C CA . ASN A 1 100 ? -6.285 -19.281 -14.242 1 97.31 100 ASN A CA 1
ATOM 806 C C . ASN A 1 100 ? -5.793 -20.594 -13.664 1 97.31 100 ASN A C 1
ATOM 808 O O . ASN A 1 100 ? -6.488 -21.234 -12.867 1 97.31 100 ASN A O 1
ATOM 812 N N . ALA A 1 101 ? -4.652 -21.016 -14.109 1 98.25 101 ALA A N 1
ATOM 813 C CA . ALA A 1 101 ? -4.074 -22.234 -13.578 1 98.25 101 ALA A CA 1
ATOM 814 C C . ALA A 1 101 ? -3.83 -22.125 -12.078 1 98.25 101 ALA A C 1
ATOM 816 O O . ALA A 1 101 ? -4.078 -23.078 -11.328 1 98.25 101 ALA A O 1
ATOM 817 N N . ALA A 1 102 ? -3.324 -21.016 -11.648 1 98.25 102 ALA A N 1
ATOM 818 C CA . ALA A 1 102 ? -3.086 -20.781 -10.227 1 98.25 102 ALA A CA 1
ATOM 819 C C . ALA A 1 102 ? -4.395 -20.828 -9.438 1 98.25 102 ALA A C 1
ATOM 821 O O . ALA A 1 102 ? -4.449 -21.406 -8.344 1 98.25 102 ALA A O 1
ATOM 822 N N . HIS A 1 103 ? -5.426 -20.203 -10.008 1 98.31 103 HIS A N 1
ATOM 823 C CA . HIS A 1 103 ? -6.742 -20.25 -9.383 1 98.31 103 HIS A CA 1
ATOM 824 C C . HIS A 1 103 ? -7.223 -21.688 -9.219 1 98.31 103 HIS A C 1
ATOM 826 O O . HIS A 1 103 ? -7.668 -22.078 -8.141 1 98.31 103 HIS A O 1
ATOM 832 N N . GLN A 1 104 ? -7.125 -22.406 -10.281 1 98.25 104 GLN A N 1
ATOM 833 C CA . GLN A 1 104 ? -7.598 -23.797 -10.266 1 98.25 104 GLN A CA 1
ATOM 834 C C . GLN A 1 104 ? -6.824 -24.625 -9.25 1 98.25 104 GLN A C 1
ATOM 836 O O . GLN A 1 104 ? -7.414 -25.391 -8.492 1 98.25 104 GLN A O 1
ATOM 841 N N . LYS A 1 105 ? -5.539 -24.469 -9.227 1 98.5 105 LYS A N 1
ATOM 842 C CA . LYS A 1 105 ? -4.711 -25.188 -8.258 1 98.5 105 LYS A CA 1
ATOM 843 C C . LYS A 1 105 ? -5.098 -24.828 -6.832 1 98.5 105 LYS A C 1
ATOM 845 O O . LYS A 1 105 ? -5.168 -25.688 -5.961 1 98.5 105 LYS A O 1
ATOM 850 N N . ALA A 1 106 ? -5.297 -23.547 -6.578 1 98.62 106 ALA A N 1
ATOM 851 C CA . ALA A 1 106 ? -5.715 -23.078 -5.258 1 98.62 106 ALA A CA 1
ATOM 852 C C . ALA A 1 106 ? -7.023 -23.734 -4.836 1 98.62 106 ALA A C 1
ATOM 854 O O . ALA A 1 106 ? -7.156 -24.188 -3.695 1 98.62 106 ALA A O 1
ATOM 855 N N . ILE A 1 107 ? -7.957 -23.797 -5.785 1 98.25 107 ILE A N 1
ATOM 856 C CA . ILE A 1 107 ? -9.242 -24.422 -5.516 1 98.25 107 ILE A CA 1
ATOM 857 C C . ILE A 1 107 ? -9.031 -25.891 -5.168 1 98.25 107 ILE A C 1
ATOM 859 O O . ILE A 1 107 ? -9.594 -26.406 -4.195 1 98.25 107 ILE A O 1
ATOM 863 N N . GLU A 1 108 ? -8.242 -26.578 -5.922 1 97.94 108 GLU A N 1
ATOM 864 C CA . GLU A 1 108 ? -7.957 -28 -5.711 1 97.94 108 GLU A CA 1
ATOM 865 C C . GLU A 1 108 ? -7.363 -28.234 -4.324 1 97.94 108 GLU A C 1
ATOM 867 O O . GLU A 1 108 ? -7.594 -29.281 -3.717 1 97.94 108 GLU A O 1
ATOM 872 N N . LEU A 1 109 ? -6.645 -27.297 -3.875 1 97.88 109 LEU A N 1
ATOM 873 C CA . LEU A 1 109 ? -5.977 -27.438 -2.584 1 97.88 109 LEU A CA 1
ATOM 874 C C . LEU A 1 109 ? -6.879 -26.938 -1.454 1 97.88 109 LEU A C 1
ATOM 876 O O . LEU A 1 109 ? -6.473 -26.938 -0.29 1 97.88 109 LEU A O 1
ATOM 880 N N . GLY A 1 110 ? -8.062 -26.422 -1.774 1 97.44 110 GLY A N 1
ATOM 881 C CA . GLY A 1 110 ? -9.07 -26.125 -0.767 1 97.44 110 GLY A CA 1
ATOM 882 C C . GLY A 1 110 ? -9.102 -24.672 -0.36 1 97.44 110 GLY A C 1
ATOM 883 O O . GLY A 1 110 ? -9.758 -24.297 0.615 1 97.44 110 GLY A O 1
ATOM 884 N N . HIS A 1 111 ? -8.398 -23.859 -1.073 1 98.12 111 HIS A N 1
ATOM 885 C CA . HIS A 1 111 ? -8.406 -22.438 -0.762 1 98.12 111 HIS A CA 1
ATOM 886 C C . HIS A 1 111 ? -9.633 -21.75 -1.354 1 98.12 111 HIS A C 1
ATOM 888 O O . HIS A 1 111 ? -10.133 -22.156 -2.406 1 98.12 111 HIS A O 1
ATOM 894 N N . LYS A 1 112 ? -10.031 -20.656 -0.722 1 98.25 112 LYS A N 1
ATOM 895 C CA . LYS A 1 112 ? -11.336 -20.094 -1.094 1 98.25 112 LYS A CA 1
ATOM 896 C C . LYS A 1 112 ? -11.188 -18.672 -1.632 1 98.25 112 LYS A C 1
ATOM 898 O O . LYS A 1 112 ? -12.102 -18.156 -2.277 1 98.25 112 LYS A O 1
ATOM 903 N N . THR A 1 113 ? -10.109 -18.016 -1.256 1 98.38 113 THR A N 1
ATOM 904 C CA . THR A 1 113 ? -9.969 -16.609 -1.611 1 98.38 113 THR A CA 1
ATOM 905 C C . THR A 1 113 ? -8.516 -16.266 -1.901 1 98.38 113 THR A C 1
ATOM 907 O O . THR A 1 113 ? -7.602 -16.953 -1.439 1 98.38 113 THR A O 1
ATOM 910 N N . ILE A 1 114 ? -8.336 -15.32 -2.717 1 97.94 114 ILE A N 1
ATOM 911 C CA . ILE A 1 114 ? -7.039 -14.711 -2.994 1 97.94 114 ILE A CA 1
ATOM 912 C C . ILE A 1 114 ? -7.141 -13.195 -2.863 1 97.94 114 ILE A C 1
ATOM 914 O O . ILE A 1 114 ? -8.133 -12.594 -3.279 1 97.94 114 ILE A O 1
ATOM 918 N N . VAL A 1 115 ? -6.168 -12.617 -2.252 1 96 115 VAL A N 1
ATOM 919 C CA . VAL A 1 115 ? -6.031 -11.164 -2.229 1 96 115 VAL A CA 1
ATOM 920 C C . VAL A 1 115 ? -4.738 -10.758 -2.932 1 96 115 VAL A C 1
ATOM 922 O O . VAL A 1 115 ? -3.861 -11.594 -3.17 1 96 115 VAL A O 1
ATOM 925 N N . LEU A 1 116 ? -4.656 -9.531 -3.363 1 93.81 116 LEU A N 1
ATOM 926 C CA . LEU A 1 116 ? -3.414 -9.047 -3.953 1 93.81 116 LEU A CA 1
ATOM 927 C C . LEU A 1 116 ? -3.332 -7.531 -3.879 1 93.81 116 LEU A C 1
ATOM 929 O O . LEU A 1 116 ? -4.344 -6.859 -3.654 1 93.81 116 LEU A O 1
ATOM 933 N N . VAL A 1 117 ? -2.109 -7.043 -3.926 1 89.38 117 VAL A N 1
ATOM 934 C CA . VAL A 1 117 ? -1.806 -5.625 -4.098 1 89.38 117 VAL A CA 1
ATOM 935 C C . VAL A 1 117 ? -1.179 -5.395 -5.469 1 89.38 117 VAL A C 1
ATOM 937 O O . VAL A 1 117 ? -0.162 -6.004 -5.805 1 89.38 117 VAL A O 1
ATOM 940 N N . GLY A 1 118 ? -1.742 -4.57 -6.27 1 83.19 118 GLY A N 1
ATOM 941 C 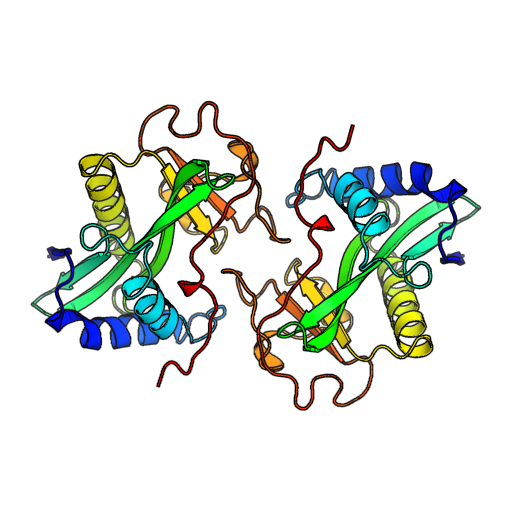CA . GLY A 1 118 ? -1.202 -4.344 -7.602 1 83.19 118 GLY A CA 1
ATOM 942 C C . GLY A 1 118 ? -1.874 -3.197 -8.328 1 83.19 118 GLY A C 1
ATOM 943 O O . GLY A 1 118 ? -2.551 -2.373 -7.711 1 83.19 118 GLY A O 1
ATOM 944 N N . HIS A 1 119 ? -1.561 -3.158 -9.656 1 75 119 HIS A N 1
ATOM 945 C CA . HIS A 1 119 ? -2.043 -2.039 -10.461 1 75 119 HIS A CA 1
ATOM 946 C C . HIS A 1 119 ? -3.516 -2.215 -10.82 1 75 119 HIS A C 1
ATOM 948 O O . HIS A 1 119 ? -3.947 -3.316 -11.164 1 75 119 HIS A O 1
ATOM 954 N N . SER A 1 120 ? -4.238 -1.172 -10.797 1 66.81 120 SER A N 1
ATOM 955 C CA . SER A 1 120 ? -5.691 -1.065 -10.875 1 66.81 120 SER A CA 1
ATOM 956 C C . SER A 1 120 ? -6.223 -1.666 -12.172 1 66.81 120 SER A C 1
ATOM 958 O O . SER A 1 120 ? -7.344 -2.186 -12.211 1 66.81 120 SER A O 1
ATOM 960 N N . TRP A 1 121 ? -5.438 -1.756 -13.141 1 72.19 121 TRP A N 1
ATOM 961 C CA . TRP A 1 121 ? -6.07 -2.059 -14.422 1 72.19 121 TRP A CA 1
ATOM 962 C C . TRP A 1 121 ? -5.883 -3.527 -14.789 1 72.19 121 TRP A C 1
ATOM 964 O O . TRP A 1 121 ? -6.602 -4.059 -15.641 1 72.19 121 TRP A O 1
ATOM 974 N N . LEU A 1 122 ? -5.168 -4.336 -14.133 1 75.31 122 LEU A N 1
ATOM 975 C CA . LEU A 1 122 ? -4.762 -5.648 -14.625 1 75.31 122 LEU A CA 1
ATOM 976 C C . LEU A 1 122 ? -5.656 -6.746 -14.055 1 75.31 122 LEU A C 1
ATOM 978 O O . LEU A 1 122 ? -6.098 -7.637 -14.781 1 75.31 122 LEU A O 1
ATOM 982 N N . TYR A 1 123 ? -6.125 -6.609 -12.844 1 86.81 123 TYR A N 1
ATOM 983 C CA . TYR A 1 123 ? -6.617 -7.789 -12.141 1 86.81 123 TYR A CA 1
ATOM 984 C C . TYR A 1 123 ? -8.133 -7.879 -12.227 1 86.81 123 TYR A C 1
ATOM 986 O O . TYR A 1 123 ? -8.703 -8.969 -12.148 1 86.81 123 TYR A O 1
ATOM 994 N N . PRO A 1 124 ? -8.781 -6.754 -12.57 1 86.25 124 PRO A N 1
ATOM 995 C CA . PRO A 1 124 ? -10.234 -6.859 -12.703 1 86.25 124 PRO A CA 1
ATOM 996 C C . PRO A 1 124 ? -10.656 -7.777 -13.844 1 86.25 124 PRO A C 1
ATOM 998 O O . PRO A 1 124 ? -11.68 -8.461 -13.75 1 86.25 124 PRO A O 1
ATOM 1001 N N . LYS A 1 125 ? -9.953 -7.91 -14.836 1 87.44 125 LYS A N 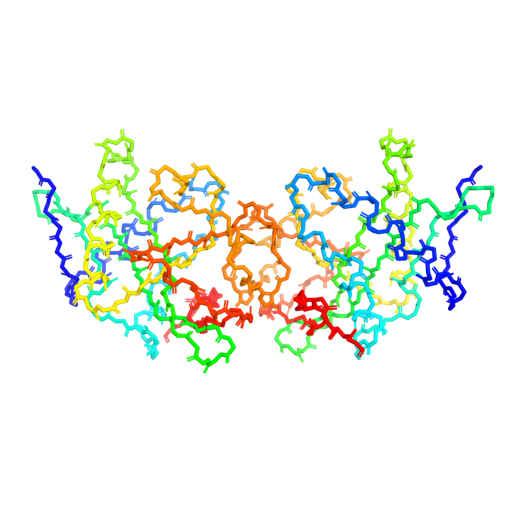1
ATOM 1002 C CA . LYS A 1 125 ? -10.281 -8.766 -15.977 1 87.44 125 LYS A CA 1
ATOM 1003 C C . LYS A 1 125 ? -10.25 -10.234 -15.578 1 87.44 125 LYS A C 1
ATOM 1005 O O . LYS A 1 125 ? -10.797 -11.086 -16.281 1 87.44 125 LYS A O 1
ATOM 1010 N N . PHE A 1 126 ? -9.688 -10.562 -14.461 1 91.12 126 PHE A N 1
ATOM 1011 C CA . PHE A 1 126 ? -9.594 -11.938 -14 1 91.12 126 PHE A CA 1
ATOM 1012 C C . PHE A 1 126 ? -10.633 -12.227 -12.922 1 91.12 126 PHE A C 1
ATOM 1014 O O . PHE A 1 126 ? -10.617 -13.289 -12.305 1 91.12 126 PHE A O 1
ATOM 1021 N N . GLY A 1 127 ? -11.461 -11.25 -12.633 1 93.06 127 GLY A N 1
ATOM 1022 C CA . GLY A 1 127 ? -12.531 -11.461 -11.672 1 93.06 127 GLY A CA 1
ATOM 1023 C C . GLY A 1 127 ? -12.258 -10.82 -10.32 1 93.06 127 GLY A C 1
ATOM 1024 O O . GLY A 1 127 ? -13.078 -10.906 -9.406 1 93.06 127 GLY A O 1
ATOM 1025 N N . TYR A 1 128 ? -11.148 -10.219 -10.18 1 96.12 128 TYR A N 1
ATOM 1026 C CA . TYR A 1 128 ? -10.805 -9.562 -8.922 1 96.12 128 TYR A CA 1
ATOM 1027 C C . TYR A 1 128 ? -11.641 -8.305 -8.719 1 96.12 128 TYR A C 1
ATOM 1029 O O . TYR A 1 128 ? -11.914 -7.574 -9.672 1 96.12 128 TYR A O 1
ATOM 1037 N N . LYS A 1 129 ? -12.031 -8.109 -7.492 1 94.06 129 LYS A N 1
ATOM 1038 C CA . LYS A 1 129 ? -12.742 -6.906 -7.07 1 94.06 129 LYS A CA 1
ATOM 1039 C C . LYS A 1 129 ? -11.961 -6.152 -5.996 1 94.06 129 LYS A C 1
ATOM 1041 O O . LYS A 1 129 ? -11.094 -6.723 -5.34 1 94.06 129 LYS A O 1
ATOM 1046 N N . ARG A 1 130 ? -12.328 -4.93 -5.848 1 90.81 130 ARG A N 1
ATOM 1047 C CA . ARG A 1 130 ? -11.695 -4.168 -4.777 1 90.81 130 ARG A CA 1
ATOM 1048 C C . ARG A 1 130 ? -11.867 -4.863 -3.432 1 90.81 130 ARG A C 1
ATOM 1050 O O . ARG A 1 130 ? -12.938 -5.402 -3.141 1 90.81 130 ARG A O 1
ATOM 1057 N N . LEU A 1 131 ? -10.82 -4.836 -2.658 1 91 131 LEU A N 1
ATOM 1058 C CA . LEU A 1 131 ? -10.836 -5.527 -1.374 1 91 131 LEU A CA 1
ATOM 1059 C C . LEU A 1 131 ? -11.914 -4.949 -0.464 1 91 131 LEU A C 1
ATOM 1061 O O . LEU A 1 131 ? -12.477 -5.656 0.376 1 91 131 LEU A O 1
ATOM 1065 N N . SER A 1 132 ? -12.219 -3.625 -0.628 1 85.56 132 SER A N 1
ATOM 1066 C CA . SER A 1 132 ? -13.219 -2.928 0.177 1 85.56 132 SER A CA 1
ATOM 1067 C C . SER A 1 132 ? -14.602 -3.535 -0.011 1 85.56 132 SER A C 1
ATOM 1069 O O . SER A 1 132 ? -15.492 -3.332 0.817 1 85.56 132 SER A O 1
ATOM 1071 N N . THR A 1 133 ? -14.805 -4.281 -1.064 1 89.75 133 THR A N 1
ATOM 1072 C CA . THR A 1 133 ? -16.047 -4.992 -1.311 1 89.75 133 THR A CA 1
ATOM 1073 C C . THR A 1 133 ? -16.281 -6.078 -0.263 1 89.75 133 THR A C 1
ATOM 1075 O O . THR A 1 133 ? -17.422 -6.441 0.03 1 89.75 133 THR A O 1
ATOM 1078 N N . TYR A 1 134 ? -15.25 -6.676 0.365 1 91.75 134 TYR A N 1
ATOM 1079 C CA . TYR A 1 134 ? -15.328 -7.848 1.231 1 91.75 134 TYR A CA 1
ATOM 1080 C C . TYR A 1 134 ? -15.102 -7.465 2.689 1 91.75 134 TYR A C 1
ATOM 1082 O O . TYR A 1 134 ? -15 -8.336 3.557 1 91.75 134 TYR A O 1
ATOM 1090 N N . ASN A 1 135 ? -15.094 -6.34 3.098 1 84.12 135 ASN A N 1
ATOM 1091 C CA . ASN A 1 135 ? -14.914 -5.863 4.465 1 84.12 135 ASN A CA 1
ATOM 1092 C C . ASN A 1 135 ? -13.555 -6.27 5.027 1 84.12 135 ASN A C 1
ATOM 1094 O O . ASN A 1 135 ? -13.453 -6.676 6.188 1 84.12 135 ASN A O 1
ATOM 1098 N N . ILE A 1 136 ? -12.609 -6.559 4.281 1 89.38 136 ILE A N 1
ATOM 1099 C CA . ILE A 1 136 ? -11.227 -6.812 4.672 1 89.38 136 ILE A CA 1
ATOM 1100 C C . ILE A 1 136 ? -10.406 -5.527 4.562 1 89.38 136 ILE A C 1
ATOM 1102 O O . ILE A 1 136 ? -10.531 -4.789 3.584 1 89.38 136 ILE A O 1
ATOM 1106 N N . LYS A 1 137 ? -9.648 -5.371 5.578 1 83.75 137 LYS A N 1
ATOM 1107 C CA . LYS A 1 137 ? -8.875 -4.133 5.645 1 83.75 137 LYS A CA 1
ATOM 1108 C C . LYS A 1 137 ? -7.379 -4.41 5.531 1 83.75 137 LYS A C 1
ATOM 1110 O O . LYS A 1 137 ? -6.91 -5.48 5.93 1 83.75 137 LYS A O 1
ATOM 1115 N N . MET A 1 138 ? -6.695 -3.396 5 1 86.62 138 MET A N 1
ATOM 1116 C CA . MET A 1 138 ? -5.238 -3.453 4.957 1 86.62 138 MET A CA 1
ATOM 1117 C C . MET A 1 138 ? -4.637 -2.992 6.281 1 86.62 138 MET A C 1
ATOM 1119 O O . MET A 1 138 ? -5.199 -2.129 6.957 1 86.62 138 MET A O 1
ATOM 1123 N N . PRO A 1 139 ? -3.549 -3.529 6.664 1 80.12 139 PRO A N 1
ATOM 1124 C CA . PRO A 1 139 ? -2.906 -3.133 7.918 1 80.12 139 PRO A CA 1
ATOM 1125 C C . PRO A 1 139 ? -2.109 -1.837 7.789 1 80.12 139 PRO A C 1
ATOM 1127 O O . PRO A 1 139 ? -1.441 -1.42 8.742 1 80.12 139 PRO A O 1
ATOM 1130 N N . PHE A 1 140 ? -2.135 -1.229 6.648 1 77 140 PHE A N 1
ATOM 1131 C CA . PHE A 1 140 ? -1.396 -0.013 6.328 1 77 140 PHE A CA 1
ATOM 1132 C C . PHE A 1 140 ? -2.172 0.846 5.336 1 77 140 PHE A C 1
ATOM 1134 O O . PHE A 1 140 ? -3.09 0.361 4.672 1 77 140 PHE A O 1
ATOM 1141 N N . PRO A 1 141 ? -1.769 2.072 5.367 1 78.19 141 PRO A N 1
ATOM 1142 C CA . PRO A 1 141 ? -2.416 2.883 4.332 1 78.19 141 PRO A CA 1
ATOM 1143 C C . PRO A 1 141 ? -2.115 2.389 2.92 1 78.19 141 PRO A C 1
ATOM 1145 O O . PRO A 1 141 ? -0.955 2.145 2.582 1 78.19 141 PRO A O 1
ATOM 1148 N N . CYS A 1 142 ? -3.098 2.129 2.172 1 82.88 142 CYS A N 1
ATOM 1149 C CA . CYS A 1 142 ? -3.008 1.736 0.771 1 82.88 142 CYS A CA 1
ATOM 1150 C C . CYS A 1 142 ? -4.238 2.191 -0.003 1 82.88 142 CYS A C 1
ATOM 1152 O O . CYS A 1 142 ? -5.367 2.025 0.465 1 82.88 142 CYS A O 1
ATOM 1154 N N . PRO A 1 143 ? -3.947 2.816 -1.123 1 80.38 143 PRO A N 1
ATOM 1155 C CA . PRO A 1 143 ? -5.117 3.191 -1.921 1 80.38 143 PRO A CA 1
ATOM 1156 C C . PRO A 1 143 ? -6.02 2 -2.242 1 80.38 143 PRO A C 1
ATOM 1158 O O . PRO A 1 143 ? -5.523 0.927 -2.596 1 80.38 143 PRO A O 1
ATOM 1161 N N . ASP A 1 144 ? -7.285 2.25 -2.18 1 81.56 144 ASP A N 1
ATOM 1162 C CA . ASP A 1 144 ? -8.273 1.208 -2.438 1 81.56 144 ASP A CA 1
ATOM 1163 C C . ASP A 1 144 ? -8.148 0.67 -3.861 1 81.56 144 ASP A C 1
ATOM 1165 O O . ASP A 1 144 ? -8.406 -0.51 -4.109 1 81.56 144 ASP A O 1
ATOM 1169 N N . GLU A 1 145 ? -7.699 1.512 -4.738 1 84.38 145 GLU A N 1
ATOM 1170 C CA . GLU A 1 145 ? -7.629 1.143 -6.148 1 84.38 145 GLU A CA 1
ATOM 1171 C C . GLU A 1 145 ? -6.473 0.182 -6.414 1 84.38 145 GLU A C 1
ATOM 1173 O O . GLU A 1 145 ? -6.355 -0.368 -7.512 1 84.38 145 GLU A O 1
ATOM 1178 N N . ASN A 1 146 ? -5.684 -0.137 -5.355 1 87.25 146 ASN A N 1
ATOM 1179 C CA . ASN A 1 146 ? -4.52 -0.989 -5.566 1 87.25 146 ASN A CA 1
ATOM 1180 C C . ASN A 1 146 ? -4.648 -2.311 -4.816 1 87.25 146 ASN A C 1
ATOM 1182 O O . ASN A 1 146 ? -3.721 -3.123 -4.816 1 87.25 146 ASN A O 1
ATOM 1186 N N . VAL A 1 147 ? -5.727 -2.529 -4.199 1 90.44 147 VAL A N 1
ATOM 1187 C CA . VAL A 1 147 ? -5.875 -3.75 -3.412 1 90.44 147 VAL A CA 1
ATOM 1188 C C . VAL A 1 147 ? -7.121 -4.508 -3.861 1 90.44 147 VAL A C 1
ATOM 1190 O O . VAL A 1 147 ? -8.188 -3.912 -4.027 1 90.44 147 VAL A O 1
ATOM 1193 N N . PHE A 1 148 ? -6.984 -5.812 -4.035 1 93.81 148 PHE A N 1
ATOM 1194 C CA . PHE A 1 148 ? -8.047 -6.602 -4.652 1 93.81 148 PHE A CA 1
ATOM 1195 C C . PHE A 1 148 ? -8.203 -7.945 -3.947 1 93.81 148 PHE A C 1
ATOM 1197 O O . PHE A 1 148 ? -7.285 -8.398 -3.258 1 93.81 148 PHE A O 1
ATOM 1204 N N . GLY A 1 149 ? -9.344 -8.477 -4.098 1 96.06 149 GLY A N 1
ATOM 1205 C CA . GLY A 1 149 ? -9.656 -9.828 -3.666 1 96.06 149 GLY A CA 1
ATOM 1206 C C . GLY A 1 149 ? -10.539 -10.578 -4.645 1 96.06 149 GLY A C 1
ATOM 1207 O O . GLY A 1 149 ? -11.211 -9.969 -5.48 1 96.06 149 GLY A O 1
ATOM 1208 N N . ILE A 1 150 ? -10.484 -11.867 -4.617 1 97.62 150 ILE A N 1
ATOM 1209 C CA . ILE A 1 150 ? -11.367 -12.703 -5.422 1 97.62 150 ILE A CA 1
ATOM 1210 C C . ILE A 1 150 ? -11.836 -13.898 -4.594 1 97.62 150 ILE A C 1
ATOM 1212 O O . ILE A 1 150 ? -11.078 -14.453 -3.799 1 97.62 150 ILE A O 1
ATOM 1216 N N . GLU A 1 151 ? -13.07 -14.188 -4.77 1 98.31 151 GLU A N 1
ATOM 1217 C CA . GLU A 1 151 ? -13.633 -15.422 -4.23 1 98.31 151 GLU A CA 1
ATOM 1218 C C . GLU A 1 151 ? -13.5 -16.562 -5.227 1 98.31 151 GLU A C 1
ATOM 1220 O O . GLU A 1 151 ? -14.148 -16.562 -6.273 1 98.31 151 GLU A O 1
ATOM 1225 N N . LEU A 1 152 ? -12.68 -17.547 -4.91 1 98.12 152 LEU A N 1
ATOM 1226 C CA . LEU A 1 152 ? -12.508 -18.719 -5.762 1 98.12 152 LEU A CA 1
ATOM 1227 C C . LEU A 1 152 ? -13.734 -19.625 -5.699 1 98.12 152 LEU A C 1
ATOM 1229 O O . LEU A 1 152 ? -14 -20.391 -6.629 1 98.12 152 LEU A O 1
ATOM 1233 N N . VAL A 1 153 ? -14.391 -19.641 -4.586 1 97.25 153 VAL A N 1
ATOM 1234 C CA . VAL A 1 153 ? -15.68 -20.281 -4.375 1 97.25 153 VAL A CA 1
ATOM 1235 C C . VAL A 1 153 ? -16.703 -19.266 -3.906 1 97.25 153 VAL A C 1
ATOM 1237 O O . VAL A 1 153 ? -16.375 -18.328 -3.176 1 97.25 153 VAL A O 1
ATOM 1240 N N . PRO A 1 154 ? -17.938 -19.469 -4.289 1 96.5 154 PRO A N 1
ATOM 1241 C CA . PRO A 1 154 ? -18.953 -18.5 -3.873 1 96.5 154 PRO A CA 1
ATOM 1242 C C . PRO A 1 154 ? -19 -18.297 -2.359 1 96.5 154 PRO A C 1
ATOM 1244 O O . PRO A 1 154 ? -19.047 -19.281 -1.606 1 96.5 154 PRO A O 1
ATOM 1247 N N . GLY A 1 155 ? -18.906 -17.031 -1.954 1 96.69 155 GLY A N 1
ATOM 1248 C CA . GLY A 1 155 ? -19 -16.703 -0.541 1 96.69 155 GLY A CA 1
ATOM 1249 C C . GLY A 1 155 ? -17.703 -16.938 0.215 1 96.69 155 GLY A C 1
ATOM 1250 O O . GLY A 1 155 ? -17.719 -17.094 1.437 1 96.69 155 GLY A O 1
ATOM 1251 N N . GLY A 1 156 ? -16.641 -17.062 -0.498 1 96.88 156 GLY A N 1
ATOM 1252 C CA . GLY A 1 156 ? -15.352 -17.344 0.12 1 96.88 156 GLY A CA 1
ATOM 1253 C C . GLY A 1 156 ? -14.977 -16.359 1.211 1 96.88 156 GLY A C 1
ATOM 1254 O O . GLY A 1 156 ? -14.281 -16.719 2.166 1 96.88 156 GLY A O 1
ATOM 1255 N N . PHE A 1 157 ? -15.477 -15.109 1.107 1 96.56 157 PHE A N 1
ATOM 1256 C CA . PHE A 1 157 ? -15.156 -14.086 2.096 1 96.56 157 PHE A CA 1
ATOM 1257 C C . PHE A 1 157 ? -16.266 -13.961 3.131 1 96.56 157 PHE A C 1
ATOM 1259 O O . PHE A 1 157 ? -16.203 -13.125 4.035 1 96.56 157 PHE A O 1
ATOM 1266 N N . ASP A 1 158 ? -17.297 -14.805 3.053 1 95.44 158 ASP A N 1
ATOM 1267 C CA . ASP A 1 158 ? -18.422 -14.672 3.959 1 95.44 158 ASP A CA 1
ATOM 1268 C C . ASP A 1 158 ? -18 -14.828 5.414 1 95.44 158 ASP A C 1
ATOM 1270 O O . ASP A 1 158 ? -17.281 -15.773 5.758 1 95.44 158 ASP A O 1
ATOM 1274 N N . GLY A 1 159 ? -18.438 -13.93 6.242 1 92.81 159 GLY A N 1
ATOM 1275 C CA . GLY A 1 159 ? -18.172 -14 7.672 1 92.81 159 GLY A CA 1
ATOM 1276 C C . GLY A 1 159 ? -16.766 -13.578 8.039 1 92.81 159 GLY A C 1
ATOM 1277 O O . GLY A 1 159 ? -16.391 -13.633 9.211 1 92.81 159 GLY A O 1
ATOM 1278 N N . ILE A 1 160 ? -16.016 -13.273 7.117 1 92.38 160 ILE A N 1
ATOM 1279 C CA . ILE A 1 160 ? -14.633 -12.891 7.379 1 92.38 160 ILE A CA 1
ATOM 1280 C C . ILE A 1 160 ? -14.508 -11.367 7.391 1 92.38 160 ILE A C 1
ATOM 1282 O O . ILE A 1 160 ? -14.828 -10.711 6.398 1 92.38 160 ILE A O 1
ATOM 1286 N N . THR A 1 161 ? -14.188 -10.836 8.523 1 88.25 161 THR A N 1
ATOM 1287 C CA . THR A 1 161 ? -13.914 -9.414 8.688 1 88.25 161 THR A CA 1
ATOM 1288 C C . THR A 1 161 ? -12.641 -9.203 9.508 1 88.25 161 THR A C 1
ATOM 1290 O O . THR A 1 161 ? -12.375 -9.945 10.453 1 88.25 161 THR A O 1
ATOM 1293 N N . GLY A 1 162 ? -11.875 -8.25 9.078 1 88.38 162 GLY A N 1
ATOM 1294 C CA . GLY A 1 162 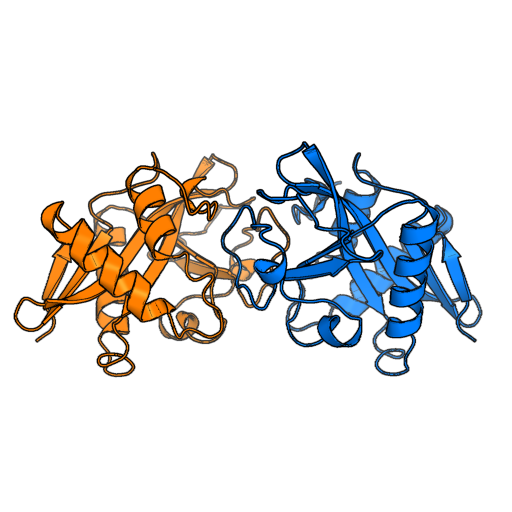? -10.695 -7.961 9.875 1 88.38 162 GLY A CA 1
ATOM 1295 C C . GLY A 1 162 ? -9.555 -7.379 9.062 1 88.38 162 GLY A C 1
ATOM 1296 O O . GLY A 1 162 ? -9.773 -6.828 7.98 1 88.38 162 GLY A O 1
ATOM 1297 N N . ILE A 1 163 ? -8.367 -7.48 9.688 1 87.69 163 ILE A N 1
ATOM 1298 C CA . ILE A 1 163 ? -7.168 -6.871 9.109 1 87.69 163 ILE A CA 1
ATOM 1299 C C . ILE A 1 163 ? -6.301 -7.949 8.469 1 87.69 163 ILE A C 1
ATOM 1301 O O . ILE A 1 163 ? -6.078 -9.008 9.055 1 87.69 163 ILE A O 1
ATOM 1305 N N . LEU A 1 164 ? -5.898 -7.668 7.289 1 91.25 164 LEU A N 1
ATOM 1306 C CA . LEU A 1 164 ? -5.047 -8.594 6.547 1 91.25 164 LEU A CA 1
ATOM 1307 C C . LEU A 1 164 ? -3.643 -8.633 7.141 1 91.25 164 LEU A C 1
ATOM 1309 O O . LEU A 1 164 ? -3.082 -7.59 7.496 1 91.25 164 LEU A O 1
ATOM 1313 N N . ARG A 1 165 ? -3.066 -9.82 7.258 1 88.19 165 ARG A N 1
ATOM 1314 C CA . ARG A 1 165 ? -1.69 -10.07 7.676 1 88.19 165 ARG A CA 1
ATOM 1315 C C . ARG A 1 165 ? -0.933 -10.867 6.617 1 88.19 165 ARG A C 1
ATOM 1317 O O . ARG A 1 165 ? -1.448 -11.852 6.09 1 88.19 165 ARG A O 1
ATOM 1324 N N . PHE A 1 166 ? 0.271 -10.445 6.324 1 86.31 166 PHE A N 1
ATOM 1325 C CA . PHE A 1 166 ? 1.057 -11.086 5.273 1 86.31 166 PHE A CA 1
ATOM 1326 C C . PHE A 1 166 ? 2.402 -11.555 5.816 1 86.31 166 PHE A C 1
ATOM 1328 O O . PHE A 1 166 ? 2.82 -11.141 6.898 1 86.31 166 PHE A O 1
ATOM 1335 N N . SER A 1 167 ? 3.01 -12.328 4.984 1 85.38 167 SER A N 1
ATOM 1336 C CA . SER A 1 167 ? 4.336 -12.859 5.293 1 85.38 167 SER A CA 1
ATOM 1337 C C . SER A 1 167 ? 5.383 -11.75 5.309 1 85.38 167 SER A C 1
ATOM 1339 O O . SER A 1 167 ? 5.348 -10.844 4.473 1 85.38 167 SER A O 1
ATOM 1341 N N . ASP A 1 168 ? 6.336 -11.914 6.172 1 83.19 168 ASP A N 1
ATOM 1342 C CA . ASP A 1 168 ? 7.48 -11.008 6.211 1 83.19 168 ASP A CA 1
ATOM 1343 C C . ASP A 1 168 ? 8.305 -11.109 4.926 1 83.19 168 ASP A C 1
ATOM 1345 O O . ASP A 1 168 ? 9.133 -10.242 4.648 1 83.19 168 ASP A O 1
ATOM 1349 N N . GLY A 1 169 ? 7.98 -12.125 4.172 1 84.94 169 GLY A N 1
ATOM 1350 C CA . GLY A 1 169 ? 8.68 -12.289 2.904 1 84.94 169 GLY A CA 1
ATOM 1351 C C . GLY A 1 169 ? 8.445 -11.141 1.938 1 84.94 169 GLY A C 1
ATOM 1352 O O . GLY A 1 169 ? 9.227 -10.938 1.009 1 84.94 169 GLY A O 1
ATOM 1353 N N . PHE A 1 170 ? 7.426 -10.43 2.139 1 83.81 170 PHE A N 1
ATOM 1354 C CA . PHE A 1 170 ? 7.133 -9.297 1.269 1 83.81 170 PHE A CA 1
ATOM 1355 C C . PHE A 1 170 ? 8 -8.094 1.625 1 83.81 170 PHE A C 1
ATOM 1357 O O . PHE A 1 170 ? 8.062 -7.121 0.872 1 83.81 170 PHE A O 1
ATOM 1364 N N . ASN A 1 171 ? 8.664 -8.164 2.781 1 73.44 171 ASN A N 1
ATOM 1365 C CA . ASN A 1 171 ? 9.562 -7.074 3.15 1 73.44 171 ASN A CA 1
ATOM 1366 C C . ASN A 1 171 ? 10.758 -6.984 2.205 1 73.44 171 ASN A C 1
ATOM 1368 O O . ASN A 1 171 ? 11.406 -7.988 1.926 1 73.44 171 ASN A O 1
ATOM 1372 N N . ALA A 1 172 ? 10.766 -6.113 1.182 1 59.06 172 ALA A N 1
ATOM 1373 C CA . ALA A 1 172 ? 11.703 -5.961 0.072 1 59.06 172 ALA A CA 1
ATOM 1374 C C . ALA A 1 172 ? 13.148 -5.969 0.568 1 59.06 172 ALA A C 1
ATOM 1376 O O . ALA A 1 172 ? 13.609 -5 1.177 1 59.06 172 ALA A O 1
ATOM 1377 N N . ASP A 1 173 ? 13.617 -6.688 1.412 1 53.75 173 ASP A N 1
ATOM 1378 C CA . ASP A 1 173 ? 15.039 -6.57 1.729 1 53.75 173 ASP A CA 1
ATOM 1379 C C . ASP A 1 173 ? 15.891 -7.348 0.73 1 53.75 173 ASP A C 1
ATOM 1381 O O . ASP A 1 173 ? 15.469 -8.398 0.232 1 53.75 173 ASP A O 1
ATOM 1385 N N . GLU A 1 174 ? 16.656 -6.605 -0.343 1 49.97 174 GLU A N 1
ATOM 1386 C CA . GLU A 1 174 ? 17.672 -7.258 -1.176 1 49.97 174 GLU A CA 1
ATOM 1387 C C . GLU A 1 174 ? 18.297 -8.438 -0.452 1 49.97 174 GLU A C 1
ATOM 1389 O O . GLU A 1 174 ? 18.594 -9.469 -1.068 1 49.97 174 GLU A O 1
ATOM 1394 N N . GLU A 1 175 ? 19.172 -8.094 0.707 1 42.62 175 GLU A N 1
ATOM 1395 C CA . GLU A 1 175 ? 20.422 -8.773 1.077 1 42.62 175 GLU A CA 1
ATOM 1396 C C . GLU A 1 175 ? 20.125 -10.133 1.717 1 42.62 175 GLU A C 1
ATOM 1398 O O . GLU A 1 175 ? 20.203 -10.273 2.939 1 42.62 175 GLU A O 1
ATOM 1403 N N . THR A 1 176 ? 19.172 -10.898 1.521 1 34.38 176 THR A N 1
ATOM 1404 C CA . THR A 1 176 ? 19.609 -12.18 2.076 1 34.38 176 THR A CA 1
ATOM 1405 C C . THR A 1 176 ? 20.922 -12.617 1.454 1 34.38 176 THR A C 1
ATOM 1407 O O . THR A 1 176 ? 21.016 -12.789 0.237 1 34.38 176 THR A O 1
ATOM 1410 N N . GLN A 1 177 ? 22.094 -12.133 1.729 1 27.89 177 GLN A N 1
ATOM 1411 C CA . GLN A 1 177 ? 23.281 -12.953 1.535 1 27.89 177 GLN A CA 1
ATOM 1412 C C . GLN A 1 177 ? 23.078 -14.367 2.082 1 27.89 177 GLN A C 1
ATOM 1414 O O . GLN A 1 177 ? 22.516 -14.539 3.166 1 27.89 177 GLN A O 1
ATOM 1419 N N . MET B 1 1 ? -9.414 35.219 3.738 1 89.19 1 MET B N 1
ATOM 1420 C CA . MET B 1 1 ? -8.047 34.688 3.738 1 89.19 1 MET B CA 1
ATOM 1421 C C . MET B 1 1 ? -7.941 33.406 4.559 1 89.19 1 MET B C 1
ATOM 1423 O O . MET B 1 1 ? -8.641 33.25 5.562 1 89.19 1 MET B O 1
ATOM 1427 N N . LEU B 1 2 ? -7.141 32.5 4.141 1 96.44 2 LEU B N 1
ATOM 1428 C CA . LEU B 1 2 ? -6.996 31.234 4.848 1 96.44 2 LEU B CA 1
ATOM 1429 C C . LEU B 1 2 ? -6.16 31.406 6.109 1 96.44 2 LEU B C 1
ATOM 1431 O O . LEU B 1 2 ? -5.066 31.969 6.062 1 96.44 2 LEU B O 1
ATOM 1435 N N . LYS B 1 3 ? -6.703 31.125 7.25 1 98.25 3 LYS B N 1
ATOM 1436 C CA . LYS B 1 3 ? -5.961 31.062 8.508 1 98.25 3 LYS B CA 1
ATOM 1437 C C . LYS B 1 3 ? -5.582 29.625 8.859 1 98.25 3 LYS B C 1
ATOM 1439 O O . LYS B 1 3 ? -6.445 28.75 8.93 1 98.25 3 LYS B O 1
ATOM 1444 N N . ILE B 1 4 ? -4.289 29.422 9.039 1 98.56 4 ILE B N 1
ATOM 1445 C CA . ILE B 1 4 ? -3.812 28.094 9.391 1 98.56 4 ILE B CA 1
ATOM 1446 C C . ILE B 1 4 ? -3.387 28.062 10.859 1 98.56 4 ILE B C 1
ATOM 1448 O O . ILE B 1 4 ? -2.643 28.938 11.305 1 98.56 4 ILE B O 1
ATOM 1452 N N . ARG B 1 5 ? -3.877 27.094 11.602 1 98.25 5 ARG B N 1
ATOM 1453 C CA . ARG B 1 5 ? -3.551 27.016 13.023 1 98.25 5 ARG B CA 1
ATOM 1454 C C . ARG B 1 5 ? -3.533 25.562 13.492 1 98.25 5 ARG B C 1
ATOM 1456 O O . ARG B 1 5 ? -4.051 24.672 12.812 1 98.25 5 ARG B O 1
ATOM 1463 N N . GLU B 1 6 ? -2.945 25.391 14.672 1 98.31 6 GLU B N 1
ATOM 1464 C CA . GLU B 1 6 ? -2.975 24.062 15.305 1 98.31 6 GLU B CA 1
ATOM 1465 C C . GLU B 1 6 ? -4.387 23.703 15.758 1 98.31 6 GLU B C 1
ATOM 1467 O O . GLU B 1 6 ? -5.168 24.594 16.125 1 98.31 6 GLU B O 1
ATOM 1472 N N . VAL B 1 7 ? -4.648 22.5 15.766 1 98.06 7 VAL B N 1
ATOM 1473 C CA . VAL B 1 7 ? -5.957 21.969 16.141 1 98.06 7 VAL B CA 1
ATOM 1474 C C . VAL B 1 7 ? -6.145 22.062 17.641 1 98.06 7 VAL B C 1
ATOM 1476 O O . VAL B 1 7 ? -5.188 21.891 18.406 1 98.06 7 VAL B O 1
ATOM 1479 N N . SER B 1 8 ? -7.348 22.359 18.078 1 96.94 8 SER B N 1
ATOM 1480 C CA . SER B 1 8 ? -7.785 22.234 19.453 1 96.94 8 SER B CA 1
ATOM 1481 C C . SER B 1 8 ? -8.898 21.203 19.594 1 96.94 8 SER B C 1
ATOM 1483 O O . SER B 1 8 ? -9.453 20.734 18.594 1 96.94 8 SER B O 1
ATOM 1485 N N . GLN B 1 9 ? -9.188 20.781 20.75 1 96.44 9 GLN B N 1
ATOM 1486 C CA . GLN B 1 9 ? -10.195 19.75 21 1 96.44 9 GLN B CA 1
ATOM 1487 C C . GLN B 1 9 ? -11.547 20.156 20.422 1 96.44 9 GLN B C 1
ATOM 1489 O O . GLN B 1 9 ? -12.305 19.312 19.938 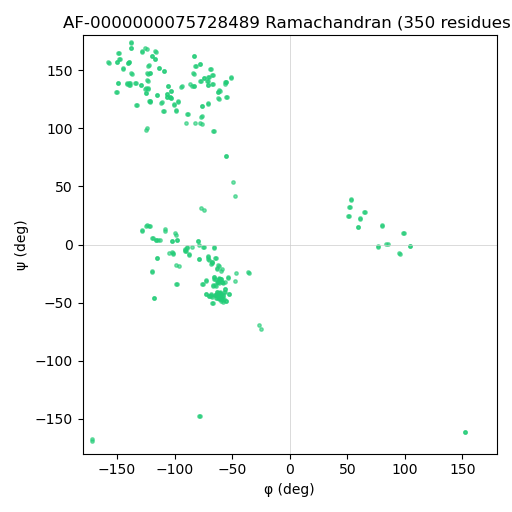1 96.44 9 GLN B O 1
ATOM 1494 N N . GLU B 1 10 ? -11.812 21.391 20.422 1 96.88 10 GLU B N 1
ATOM 1495 C CA . GLU B 1 10 ? -13.086 21.891 19.938 1 96.88 10 GLU B CA 1
ATOM 1496 C C . GLU B 1 10 ? -13.219 21.688 18.422 1 96.88 10 GLU B C 1
ATOM 1498 O O . GLU B 1 10 ? -14.312 21.766 17.875 1 96.88 10 GLU B O 1
ATOM 1503 N N . ASP B 1 11 ? -12.086 21.438 17.812 1 98.06 11 ASP B N 1
ATOM 1504 C CA . ASP B 1 11 ? -12.07 21.312 16.359 1 98.06 11 ASP B CA 1
ATOM 1505 C C . ASP B 1 11 ? -12.375 19.875 15.922 1 98.06 11 ASP B C 1
ATOM 1507 O O . ASP B 1 11 ? -12.609 19.609 14.742 1 98.06 11 ASP B O 1
ATOM 1511 N N . PHE B 1 12 ? -12.422 18.953 16.875 1 97.19 12 PHE B N 1
ATOM 1512 C CA . PHE B 1 12 ? -12.414 17.531 16.531 1 97.19 12 PHE B CA 1
ATOM 1513 C C . PHE B 1 12 ? -13.656 17.172 15.719 1 97.19 12 PHE B C 1
ATOM 1515 O O . PHE B 1 12 ? -13.555 16.5 14.688 1 97.19 12 PHE B O 1
ATOM 1522 N N . ASP B 1 13 ? -14.797 17.609 16.125 1 97 13 ASP B N 1
ATOM 1523 C CA . ASP B 1 13 ? -16.031 17.266 15.43 1 97 13 ASP B CA 1
ATOM 1524 C C . ASP B 1 13 ? -16.062 17.906 14.039 1 97 13 ASP B C 1
ATOM 1526 O O . ASP B 1 13 ? -16.297 17.219 13.039 1 97 13 ASP B O 1
ATOM 1530 N N . PRO B 1 14 ? -15.781 19.281 13.969 1 97.69 14 PRO B N 1
ATOM 1531 C CA . PRO B 1 14 ? -15.727 19.875 12.633 1 97.69 14 PRO B CA 1
ATOM 1532 C C . PRO B 1 14 ? -14.727 19.172 11.719 1 97.69 14 PRO B C 1
ATOM 1534 O O . PRO B 1 14 ? -14.992 19 10.523 1 97.69 14 PRO B O 1
ATOM 1537 N N . ILE B 1 15 ? -13.609 18.766 12.234 1 97.56 15 ILE B N 1
ATOM 1538 C CA . ILE B 1 15 ? -12.586 18.078 11.453 1 97.56 15 ILE B CA 1
ATOM 1539 C C . ILE B 1 15 ? -13.125 16.75 10.945 1 97.56 15 ILE B C 1
ATOM 1541 O O . ILE B 1 15 ? -12.914 16.391 9.789 1 97.56 15 ILE B O 1
ATOM 1545 N N . PHE B 1 16 ? -13.797 16.062 11.828 1 96.44 16 PHE B N 1
ATOM 1546 C CA . PHE B 1 16 ? -14.398 14.789 11.453 1 96.44 16 PHE B CA 1
ATOM 1547 C C . PHE B 1 16 ? -15.266 14.938 10.211 1 96.44 16 PHE B C 1
ATOM 1549 O O . PHE B 1 16 ? -15.141 14.156 9.266 1 96.44 16 PHE B O 1
ATOM 1556 N N . HIS B 1 17 ? -16.016 15.961 10.156 1 95.31 17 HIS B N 1
ATOM 1557 C CA . HIS B 1 17 ? -16.922 16.203 9.047 1 95.31 17 HIS B CA 1
ATOM 1558 C C . HIS B 1 17 ? -16.172 16.625 7.797 1 95.31 17 HIS B C 1
ATOM 1560 O O . HIS B 1 17 ? -16.516 16.219 6.684 1 95.31 17 HIS B O 1
ATOM 1566 N N . VAL B 1 18 ? -15.195 17.484 7.945 1 96.88 18 VAL B N 1
ATOM 1567 C CA . VAL B 1 18 ? -14.391 17.953 6.82 1 96.88 18 VAL B CA 1
ATOM 1568 C C . VAL B 1 18 ? -13.711 16.766 6.141 1 96.88 18 VAL B C 1
ATOM 1570 O O . VAL B 1 18 ? -13.742 16.641 4.914 1 96.88 18 VAL B O 1
ATOM 1573 N N . VAL B 1 19 ? -13.109 15.875 6.969 1 95.12 19 VAL B N 1
ATOM 1574 C CA . VAL B 1 19 ? -12.406 14.711 6.434 1 95.12 19 VAL B CA 1
ATOM 1575 C C . VAL B 1 19 ? -13.406 13.781 5.738 1 95.12 19 VAL B C 1
ATOM 1577 O O . VAL B 1 19 ? -13.164 13.336 4.613 1 95.12 19 VAL B O 1
ATOM 1580 N N . GLU B 1 20 ? -14.523 13.602 6.383 1 93.06 20 GLU B N 1
ATOM 1581 C CA . GLU B 1 20 ? -15.562 12.75 5.805 1 93.06 20 GLU B CA 1
ATOM 1582 C C . GLU B 1 20 ? -16.016 13.281 4.449 1 93.06 20 GLU B C 1
ATOM 1584 O O . GLU B 1 20 ? -16.094 12.531 3.475 1 93.06 20 GLU B O 1
ATOM 1589 N N . GLU B 1 21 ? -16.266 14.547 4.375 1 93.44 21 GLU B N 1
ATOM 1590 C CA . GLU B 1 21 ? -16.766 15.172 3.15 1 93.44 21 GLU B CA 1
ATOM 1591 C C . GLU B 1 21 ? -15.703 15.172 2.057 1 93.44 21 GLU B C 1
ATOM 1593 O O . GLU B 1 21 ? -16.016 14.922 0.888 1 93.44 21 GLU B O 1
ATOM 1598 N N . ALA B 1 22 ? -14.508 15.492 2.422 1 92.44 22 ALA B N 1
ATOM 1599 C CA . ALA B 1 22 ? -13.422 15.57 1.45 1 92.44 22 ALA B CA 1
ATOM 1600 C C . ALA B 1 22 ? -13.172 14.219 0.793 1 92.44 22 ALA B C 1
ATOM 1602 O O . ALA B 1 22 ? -12.812 14.148 -0.384 1 92.44 22 ALA B O 1
ATOM 1603 N N . PHE B 1 23 ? -13.391 13.102 1.538 1 87.69 23 PHE B N 1
ATOM 1604 C CA . PHE B 1 23 ? -13.047 11.773 1.035 1 87.69 23 PHE B CA 1
ATOM 1605 C C . PHE B 1 23 ? -14.289 11.047 0.542 1 87.69 23 PHE B C 1
ATOM 1607 O O . PHE B 1 23 ? -14.203 9.945 0.007 1 87.69 23 PHE B O 1
ATOM 1614 N N . ARG B 1 24 ? -15.445 11.648 0.794 1 81.69 24 ARG B N 1
ATOM 1615 C CA . ARG B 1 24 ? -16.703 11.031 0.392 1 81.69 24 ARG B CA 1
ATOM 1616 C C . ARG B 1 24 ? -16.719 10.727 -1.102 1 81.69 24 ARG B C 1
ATOM 1618 O O . ARG B 1 24 ? -17.141 9.641 -1.517 1 81.69 24 ARG B O 1
ATOM 1625 N N . ASN B 1 25 ? -16.359 11.695 -1.868 1 69.38 25 ASN B N 1
ATOM 1626 C CA . ASN B 1 25 ? -16.453 11.508 -3.312 1 69.38 25 ASN B CA 1
ATOM 1627 C C . ASN B 1 25 ? -15.102 11.125 -3.918 1 69.38 25 ASN B C 1
ATOM 1629 O O . ASN B 1 25 ? -14.945 11.117 -5.141 1 69.38 25 ASN B O 1
ATOM 1633 N N . ALA B 1 26 ? -14.297 10.906 -3.014 1 61.72 26 ALA B N 1
ATOM 1634 C CA . ALA B 1 26 ? -13.008 10.516 -3.572 1 61.72 26 ALA B CA 1
ATOM 1635 C C . ALA B 1 26 ? -13.039 9.07 -4.07 1 61.72 26 ALA B C 1
ATOM 1637 O O . ALA B 1 26 ? -13.438 8.164 -3.336 1 61.72 26 ALA B O 1
ATOM 1638 N N . ASP B 1 27 ? -13.117 8.914 -5.332 1 52.06 27 ASP B N 1
ATOM 1639 C CA . ASP B 1 27 ? -13.258 7.625 -6.004 1 52.06 27 ASP B CA 1
ATOM 1640 C C . ASP B 1 27 ? -12.477 6.539 -5.27 1 52.06 27 ASP B C 1
ATOM 1642 O O . ASP B 1 27 ? -12.836 5.359 -5.328 1 52.06 27 ASP B O 1
ATOM 1646 N N . HIS B 1 28 ? -11.383 7.043 -4.488 1 55 28 HIS B N 1
ATOM 1647 C CA . HIS B 1 28 ? -10.445 6.023 -4.016 1 55 28 HIS B CA 1
ATOM 1648 C C . HIS B 1 28 ? -10.344 6.035 -2.494 1 55 28 HIS B C 1
ATOM 1650 O O . HIS B 1 28 ? -9.43 5.43 -1.926 1 55 28 HIS B O 1
ATOM 1656 N N . ALA B 1 29 ? -11.359 6.719 -1.92 1 54.28 29 ALA B N 1
ATOM 1657 C CA . ALA B 1 29 ? -11.305 6.84 -0.465 1 54.28 29 ALA B CA 1
ATOM 1658 C C . ALA B 1 29 ? -11.922 5.617 0.21 1 54.28 29 ALA B C 1
ATOM 1660 O O . ALA B 1 29 ? -12.789 4.953 -0.361 1 54.28 29 ALA B O 1
ATOM 1661 N N . SER B 1 30 ? -11.312 5.07 1.264 1 59.16 30 SER B N 1
ATOM 1662 C CA . SER B 1 30 ? -11.844 3.969 2.061 1 59.16 30 SER B CA 1
ATOM 1663 C C . SER B 1 30 ? -13.109 4.383 2.799 1 59.16 30 SER B C 1
ATOM 1665 O O . SER B 1 30 ? -13.844 3.531 3.311 1 59.16 30 SER B O 1
ATOM 1667 N N . HIS B 1 31 ? -13.57 5.691 2.682 1 62.44 31 HIS B N 1
ATOM 1668 C CA . HIS B 1 31 ? -14.656 6.297 3.439 1 62.44 31 HIS B CA 1
ATOM 1669 C C . HIS B 1 31 ? -14.484 6.066 4.938 1 62.44 31 HIS B C 1
ATOM 1671 O O . HIS B 1 31 ? -15.469 5.996 5.676 1 62.44 31 HIS B O 1
ATOM 1677 N N . LYS B 1 32 ? -13.211 5.859 5.289 1 79.38 32 LYS B N 1
ATOM 1678 C CA . LYS B 1 32 ? -12.906 5.574 6.688 1 79.38 32 LYS B CA 1
ATOM 1679 C C . LYS B 1 32 ? -11.812 6.504 7.211 1 79.38 32 LYS B C 1
ATOM 1681 O O . LYS B 1 32 ? -11.344 6.34 8.336 1 79.38 32 LYS B O 1
ATOM 1686 N N . GLU B 1 33 ? -11.531 7.543 6.391 1 85.94 33 GLU B N 1
ATOM 1687 C CA . GLU B 1 33 ? -10.391 8.398 6.723 1 85.94 33 GLU B CA 1
ATOM 1688 C C . GLU B 1 33 ? -10.648 9.18 8.008 1 85.94 33 GLU B C 1
ATOM 1690 O O . GLU B 1 33 ? -9.727 9.422 8.789 1 85.94 33 GLU B O 1
ATOM 1695 N N . GLN B 1 34 ? -11.898 9.602 8.266 1 89.75 34 GLN B N 1
ATOM 1696 C CA . GLN B 1 34 ? -12.227 10.352 9.469 1 89.75 34 GLN B CA 1
ATOM 1697 C C . GLN B 1 34 ? -11.945 9.531 10.727 1 89.75 34 GLN B C 1
ATOM 1699 O O . GLN B 1 34 ? -11.531 10.078 11.75 1 89.75 34 GLN B O 1
ATOM 1704 N N . TYR B 1 35 ? -12.125 8.281 10.609 1 88.81 35 TYR B N 1
ATOM 1705 C CA . TYR B 1 35 ? -11.852 7.398 11.742 1 88.81 35 TYR B CA 1
ATOM 1706 C C . TYR B 1 35 ? -10.352 7.203 11.93 1 88.81 35 TYR B C 1
ATOM 1708 O O . TYR B 1 35 ? -9.875 7.066 13.055 1 88.81 35 TYR B O 1
ATOM 1716 N N . ILE B 1 36 ? -9.641 7.191 10.805 1 89.81 36 ILE B N 1
ATOM 1717 C CA . ILE B 1 36 ? -8.188 7.098 10.867 1 89.81 36 ILE B CA 1
ATOM 1718 C C . ILE B 1 36 ? -7.625 8.289 11.641 1 89.81 36 ILE B C 1
ATOM 1720 O O . ILE B 1 36 ? -6.75 8.133 12.492 1 89.81 36 ILE B O 1
ATOM 1724 N N . VAL B 1 37 ? -8.172 9.484 11.336 1 94.38 37 VAL B N 1
ATOM 1725 C CA . VAL B 1 37 ? -7.73 10.695 12.031 1 94.38 37 VAL B CA 1
ATOM 1726 C C . VAL B 1 37 ? -7.93 10.523 13.539 1 94.38 37 VAL B C 1
ATOM 1728 O O . VAL B 1 37 ? -7.023 10.805 14.328 1 94.38 37 VAL B O 1
ATOM 1731 N N . THR B 1 38 ? -9.086 10.055 13.922 1 93.62 38 THR B N 1
ATOM 1732 C CA . THR B 1 38 ? -9.414 9.867 15.328 1 93.62 38 THR B CA 1
ATOM 1733 C C . THR B 1 38 ? -8.461 8.867 15.984 1 93.62 38 THR B C 1
ATOM 1735 O O . THR B 1 38 ? -7.957 9.117 17.078 1 93.62 38 THR B O 1
ATOM 1738 N N . LYS B 1 39 ? -8.156 7.836 15.312 1 92.88 39 LYS B N 1
ATOM 1739 C CA . LYS B 1 39 ? -7.277 6.801 15.836 1 92.88 39 LYS B CA 1
ATOM 1740 C C . LYS B 1 39 ? -5.84 7.305 15.945 1 92.88 39 LYS B C 1
ATOM 1742 O O . LYS B 1 39 ? -5.156 7.039 16.938 1 92.88 39 LYS B O 1
ATOM 1747 N N . LEU B 1 40 ? -5.418 7.984 14.914 1 94.69 40 LEU B N 1
ATOM 1748 C CA . LEU B 1 40 ? -4.066 8.523 14.93 1 94.69 40 LEU B CA 1
ATOM 1749 C C . LEU B 1 40 ? -3.896 9.539 16.047 1 94.69 40 LEU B C 1
ATOM 1751 O O . LEU B 1 40 ? -2.861 9.57 16.719 1 94.69 40 LEU B O 1
ATOM 1755 N N . ARG B 1 41 ? -4.914 10.367 16.219 1 95.5 41 ARG B N 1
ATOM 1756 C CA . ARG B 1 41 ? -4.879 11.367 17.281 1 95.5 41 ARG B CA 1
ATOM 1757 C C . ARG B 1 41 ? -4.73 10.711 18.656 1 95.5 41 ARG B C 1
ATOM 1759 O O . ARG B 1 41 ? -4.094 11.273 19.547 1 95.5 41 ARG B O 1
ATOM 1766 N N . ALA B 1 42 ? -5.227 9.539 18.812 1 93.88 42 ALA B N 1
ATOM 1767 C CA . ALA B 1 42 ? -5.203 8.82 20.094 1 93.88 42 ALA B CA 1
ATOM 1768 C C . ALA B 1 42 ? -3.953 7.953 20.203 1 93.88 42 ALA B C 1
ATOM 1770 O O . ALA B 1 42 ? -3.711 7.34 21.25 1 93.88 42 ALA B O 1
ATOM 1771 N N . SER B 1 43 ? -3.148 7.875 19.188 1 94.31 43 SER B N 1
ATOM 1772 C CA . SER B 1 43 ? -1.987 6.992 19.156 1 94.31 43 SER B CA 1
ATOM 1773 C C . SER B 1 43 ? -0.791 7.629 19.859 1 94.31 43 SER B C 1
ATOM 1775 O O . SER B 1 43 ? -0.763 8.844 20.062 1 94.31 43 SER B O 1
ATOM 1777 N N . LYS B 1 44 ? 0.186 6.781 20.203 1 95.06 44 LYS B N 1
ATOM 1778 C CA . LYS B 1 44 ? 1.413 7.266 20.828 1 95.06 44 LYS B CA 1
ATOM 1779 C C . LYS B 1 44 ? 2.271 8.039 19.828 1 95.06 44 LYS B C 1
ATOM 1781 O O . LYS B 1 44 ? 3.209 8.734 20.219 1 95.06 44 LYS B O 1
ATOM 1786 N N . GLU B 1 45 ? 1.994 7.98 18.547 1 96 45 GLU B N 1
ATOM 1787 C CA . GLU B 1 45 ? 2.771 8.625 17.5 1 96 45 GLU B CA 1
ATOM 1788 C C . GLU B 1 45 ? 2.258 10.031 17.203 1 96 45 GLU B C 1
ATOM 1790 O O . GLU B 1 45 ? 2.863 10.773 16.438 1 96 45 GLU B O 1
ATOM 1795 N N . TYR B 1 46 ? 1.138 10.367 17.906 1 97 46 TYR B N 1
ATOM 1796 C CA . TYR B 1 46 ? 0.524 11.672 17.703 1 97 46 TYR B CA 1
ATOM 1797 C C . TYR B 1 46 ? 1.429 12.789 18.219 1 97 46 TYR B C 1
ATOM 1799 O O . TYR B 1 46 ? 2.018 12.672 19.297 1 97 46 TYR B O 1
ATOM 1807 N N . ILE B 1 47 ? 1.495 13.891 17.406 1 97.19 47 ILE B N 1
ATOM 1808 C CA . ILE B 1 47 ? 2.213 15.102 17.781 1 97.19 47 ILE B CA 1
ATOM 1809 C C . ILE B 1 47 ? 1.272 16.312 17.703 1 97.19 47 ILE B C 1
ATOM 1811 O O . ILE B 1 47 ? 0.976 16.797 16.625 1 97.19 47 ILE B O 1
ATOM 1815 N N . PRO B 1 48 ? 0.62 16.859 18.812 1 91.25 48 PRO B N 1
ATOM 1816 C CA . PRO B 1 48 ? -0.378 17.938 18.797 1 91.25 48 PRO B CA 1
ATOM 1817 C C . PRO B 1 48 ? 0.04 19.125 17.922 1 91.25 48 PRO B C 1
ATOM 1819 O O . PRO B 1 48 ? -0.794 19.719 17.234 1 91.25 48 PRO B O 1
ATOM 1822 N N . GLY B 1 49 ? 1.312 19.438 17.609 1 96.25 49 GLY B N 1
ATOM 1823 C CA . GLY B 1 49 ? 1.821 20.531 16.812 1 96.25 49 GLY B CA 1
ATOM 1824 C C . GLY B 1 49 ? 1.827 20.234 15.328 1 96.25 49 GLY B C 1
ATOM 1825 O O . GLY B 1 49 ? 1.995 21.141 14.508 1 96.25 49 GLY B O 1
ATOM 1826 N N . LEU B 1 50 ? 1.438 19.078 15.023 1 98.44 50 LEU B N 1
ATOM 1827 C CA . LEU B 1 50 ? 1.534 18.688 13.625 1 98.44 50 LEU B CA 1
ATOM 1828 C C . LEU B 1 50 ? 0.176 18.25 13.086 1 98.44 50 LEU B C 1
ATOM 1830 O O . LEU B 1 50 ? 0.104 17.5 12.102 1 98.44 50 LEU B O 1
ATOM 1834 N N . GLU B 1 51 ? -0.813 18.578 13.742 1 98.62 51 GLU B N 1
ATOM 1835 C CA . GLU B 1 51 ? -2.178 18.578 13.227 1 98.62 51 GLU B CA 1
ATOM 1836 C C . GLU B 1 51 ? -2.707 20 13.062 1 98.62 51 GLU B C 1
ATOM 1838 O O . GLU B 1 51 ? -2.855 20.719 14.047 1 98.62 51 GLU B O 1
ATOM 1843 N N . LEU B 1 52 ? -2.947 20.359 11.828 1 98.75 52 LEU B N 1
ATOM 1844 C CA . LEU B 1 52 ? -3.324 21.734 11.523 1 98.75 52 LEU B CA 1
ATOM 1845 C C . LEU B 1 52 ? -4.668 21.781 10.805 1 98.75 52 LEU B C 1
ATOM 1847 O O . LEU B 1 52 ? -5.066 20.797 10.156 1 98.75 52 LEU B O 1
ATOM 1851 N N . VAL B 1 53 ? -5.34 22.906 10.953 1 98.69 53 VAL B N 1
ATOM 1852 C CA . VAL B 1 53 ? -6.539 23.188 10.172 1 98.69 53 VAL B CA 1
ATOM 1853 C C . VAL B 1 53 ? -6.371 24.5 9.422 1 98.69 53 VAL B C 1
ATOM 1855 O O . VAL B 1 53 ? -5.582 25.359 9.836 1 98.69 53 VAL B O 1
ATOM 1858 N N . GLY B 1 54 ? -6.953 24.578 8.281 1 98.62 54 GLY B N 1
ATOM 1859 C CA . GLY B 1 54 ? -7.172 25.828 7.574 1 98.62 54 GLY B CA 1
ATOM 1860 C C . GLY B 1 54 ? -8.602 26.328 7.668 1 98.62 54 GLY B C 1
ATOM 1861 O O . GLY B 1 54 ? -9.547 25.578 7.395 1 98.62 54 GLY B O 1
ATOM 1862 N N . GLU B 1 55 ? -8.781 27.516 8.094 1 98.06 55 GLU B N 1
ATOM 1863 C CA . GLU B 1 55 ? -10.125 28.062 8.266 1 98.06 55 GLU B CA 1
ATOM 1864 C C . GLU B 1 55 ? -10.312 29.344 7.465 1 98.06 55 GLU B C 1
ATOM 1866 O O . GLU B 1 55 ? -9.367 30.125 7.297 1 98.06 55 GLU B O 1
ATOM 1871 N N . ILE B 1 56 ? -11.461 29.516 6.879 1 97.62 56 ILE B N 1
ATOM 1872 C CA . ILE B 1 56 ? -11.914 30.734 6.23 1 97.62 56 ILE B CA 1
ATOM 1873 C C . ILE B 1 56 ? -13.203 31.219 6.891 1 97.62 56 ILE B C 1
ATOM 1875 O O . ILE B 1 56 ? -14.188 30.484 6.961 1 97.62 56 ILE B O 1
ATOM 1879 N N . ASP B 1 57 ? -13.195 32.469 7.375 1 95.62 57 ASP B N 1
ATOM 1880 C CA . ASP B 1 57 ? -14.344 33.094 8.016 1 95.62 57 ASP B CA 1
ATOM 1881 C C . ASP B 1 57 ? -14.883 32.219 9.141 1 95.62 57 ASP B C 1
ATOM 1883 O O . ASP B 1 57 ? -16.094 31.969 9.227 1 95.62 57 ASP B O 1
ATOM 1887 N N . GLY B 1 58 ? -13.953 31.562 9.898 1 94.81 58 GLY B N 1
ATOM 1888 C CA . GLY B 1 58 ? -14.305 30.797 11.078 1 94.81 58 GLY B CA 1
ATOM 1889 C C . GLY B 1 58 ? -14.727 29.375 10.766 1 94.81 58 GLY B C 1
ATOM 1890 O O . GLY B 1 58 ? -15.008 28.594 11.672 1 94.81 58 GLY B O 1
ATOM 1891 N N . LYS B 1 59 ? -14.695 29.078 9.523 1 96.88 59 LYS B N 1
ATOM 1892 C CA . LYS B 1 59 ? -15.078 27.719 9.109 1 96.88 59 LYS B CA 1
ATOM 1893 C C . LYS B 1 59 ? -13.859 26.906 8.688 1 96.88 59 LYS B C 1
ATOM 1895 O O . LYS B 1 59 ? -13.078 27.344 7.84 1 96.88 59 LYS B O 1
ATOM 1900 N N . ILE B 1 60 ? -13.75 25.75 9.312 1 98.44 60 ILE B N 1
ATOM 1901 C CA . ILE B 1 60 ? -12.664 24.859 8.93 1 98.44 60 ILE B CA 1
ATOM 1902 C C . ILE B 1 60 ? -12.938 24.281 7.543 1 98.44 60 ILE B C 1
ATOM 1904 O O . ILE B 1 60 ? -13.969 23.641 7.316 1 98.44 60 ILE B O 1
ATOM 1908 N N . ILE B 1 61 ? -12 24.531 6.617 1 98.31 61 ILE B N 1
ATOM 1909 C CA . ILE B 1 61 ? -12.219 24.062 5.25 1 98.31 61 ILE B CA 1
ATOM 1910 C C . ILE B 1 61 ? -11.172 23.016 4.887 1 98.31 61 ILE B C 1
ATOM 1912 O O . ILE B 1 61 ? -11.281 22.359 3.846 1 98.31 61 ILE B O 1
ATOM 1916 N N . GLY B 1 62 ? -10.117 22.875 5.727 1 98.12 62 GLY B N 1
ATOM 1917 C CA . GLY B 1 62 ? -9.039 21.938 5.461 1 98.12 62 GLY B CA 1
ATOM 1918 C C . GLY B 1 62 ? -8.391 21.406 6.727 1 98.12 62 GLY B C 1
ATOM 1919 O O . GLY B 1 62 ? -8.5 22.016 7.789 1 98.12 62 GLY B O 1
ATOM 1920 N N . HIS B 1 63 ? -7.773 20.266 6.605 1 98.19 63 HIS B N 1
ATOM 1921 C CA . HIS B 1 63 ? -7.145 19.547 7.711 1 98.19 63 HIS B CA 1
ATOM 1922 C C . HIS B 1 63 ? -5.941 18.75 7.238 1 98.19 63 HIS B C 1
ATOM 1924 O O . HIS B 1 63 ? -5.957 18.188 6.141 1 98.19 63 HIS B O 1
ATOM 1930 N N . ILE B 1 64 ? -4.926 18.766 7.996 1 97.81 64 ILE B N 1
ATOM 1931 C CA . ILE B 1 64 ? -3.742 17.969 7.688 1 97.81 64 ILE B CA 1
ATOM 1932 C C . ILE B 1 64 ? -3.158 17.391 8.977 1 97.81 64 ILE B C 1
ATOM 1934 O O . ILE B 1 64 ? -3.139 18.062 10.008 1 97.81 64 ILE B O 1
ATOM 1938 N N . LEU B 1 65 ? -2.744 16.156 8.938 1 97.62 65 LEU B N 1
ATOM 1939 C CA . LEU B 1 65 ? -2.229 15.461 10.117 1 97.62 65 LEU B CA 1
ATOM 1940 C C . LEU B 1 65 ? -0.932 14.734 9.797 1 97.62 65 LEU B C 1
ATOM 1942 O O . LEU B 1 65 ? -0.882 13.93 8.859 1 97.62 65 LEU B O 1
ATOM 1946 N N . LEU B 1 66 ? 0.135 15.07 10.469 1 98.12 66 LEU B N 1
ATOM 1947 C CA . LEU B 1 66 ? 1.386 14.312 10.469 1 98.12 66 LEU B CA 1
ATOM 1948 C C . LEU B 1 66 ? 1.571 13.562 11.781 1 98.12 66 LEU B C 1
ATOM 1950 O O . LEU B 1 66 ? 1.273 14.102 12.859 1 98.12 66 LEU B O 1
ATOM 1954 N N . THR B 1 67 ? 1.989 12.344 11.727 1 97.38 67 THR B N 1
ATOM 1955 C CA . THR B 1 67 ? 2.324 11.57 12.922 1 97.38 67 THR B CA 1
ATOM 1956 C C . THR B 1 67 ? 3.717 10.961 12.789 1 97.38 67 THR B C 1
ATOM 1958 O O . THR B 1 67 ? 4.312 10.977 11.711 1 97.38 67 THR B O 1
ATOM 1961 N N . LYS B 1 68 ? 4.203 10.484 13.914 1 96.56 68 LYS B N 1
ATOM 1962 C CA . LYS B 1 68 ? 5.516 9.844 13.914 1 96.56 68 LYS B CA 1
ATOM 1963 C C . LYS B 1 68 ? 5.465 8.492 13.211 1 96.56 68 LYS B C 1
ATOM 1965 O O . LYS B 1 68 ? 4.473 7.77 13.305 1 96.56 68 LYS B O 1
ATOM 1970 N N . ALA B 1 69 ? 6.516 8.188 12.523 1 95.38 69 ALA B N 1
ATOM 1971 C CA . ALA B 1 69 ? 6.859 6.871 11.992 1 95.38 69 ALA B CA 1
ATOM 1972 C C . ALA B 1 69 ? 8.344 6.574 12.18 1 95.38 69 ALA B C 1
ATOM 1974 O O . ALA B 1 69 ? 9.109 7.449 12.594 1 95.38 69 ALA B O 1
ATOM 1975 N N . PHE B 1 70 ? 8.688 5.328 11.945 1 94.75 70 PHE B N 1
ATOM 1976 C CA . PHE B 1 70 ? 10.07 4.941 12.172 1 94.75 70 PHE B CA 1
ATOM 1977 C C . PHE B 1 70 ? 10.578 4.051 11.047 1 94.75 70 PHE B C 1
ATOM 1979 O O . PHE B 1 70 ? 9.805 3.305 10.438 1 94.75 70 PHE B O 1
ATOM 1986 N N . VAL B 1 71 ? 11.82 4.195 10.773 1 93 71 VAL B N 1
ATOM 1987 C CA . VAL B 1 71 ? 12.523 3.242 9.922 1 93 71 VAL B CA 1
ATOM 1988 C C . VAL B 1 71 ? 13.328 2.275 10.781 1 93 71 VAL B C 1
ATOM 1990 O O . VAL B 1 71 ? 14.195 2.697 11.547 1 93 71 VAL B O 1
ATOM 1993 N N . ASP B 1 72 ? 13.031 0.97 10.648 1 88.19 72 ASP B N 1
ATOM 1994 C CA . ASP B 1 72 ? 13.633 -0.102 11.438 1 88.19 72 ASP B CA 1
ATOM 1995 C C . ASP B 1 72 ? 13.547 0.195 12.93 1 88.19 72 ASP B C 1
ATOM 1997 O O . ASP B 1 72 ? 14.5 -0.067 13.672 1 88.19 72 ASP B O 1
ATOM 2001 N N . GLU B 1 73 ? 12.555 0.852 13.43 1 82.19 73 GLU B N 1
ATOM 2002 C CA . GLU B 1 73 ? 12.305 1.199 14.82 1 82.19 73 GLU B CA 1
ATOM 2003 C C . GLU B 1 73 ? 13.445 2.041 15.398 1 82.19 73 GLU B C 1
ATOM 2005 O O . GLU B 1 73 ? 13.641 2.078 16.609 1 82.19 73 GLU B O 1
ATOM 2010 N N . LYS B 1 74 ? 14.281 2.578 14.547 1 88.94 74 LYS B N 1
ATOM 2011 C C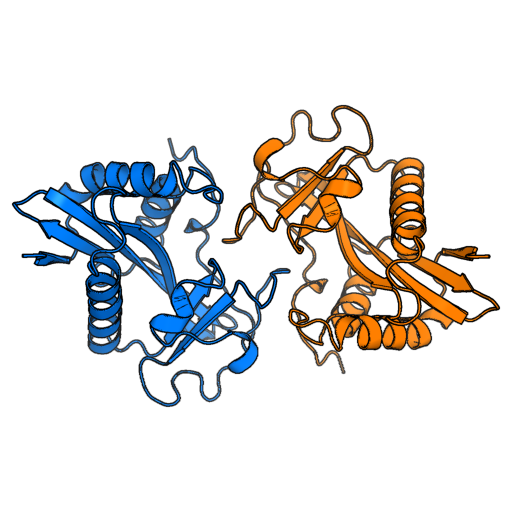A . LYS B 1 74 ? 15.469 3.303 15 1 88.94 74 LYS B CA 1
ATOM 2012 C C . LYS B 1 74 ? 15.422 4.766 14.57 1 88.94 74 LYS B C 1
ATOM 2014 O O . LYS B 1 74 ? 15.664 5.664 15.375 1 88.94 74 LYS B O 1
ATOM 2019 N N . TYR B 1 75 ? 15.094 5.027 13.367 1 94.44 75 TYR B N 1
ATOM 2020 C CA . TYR B 1 75 ? 15.148 6.375 12.812 1 94.44 75 TYR B CA 1
ATOM 2021 C C . TYR B 1 75 ? 13.758 6.977 12.695 1 94.44 75 TYR B C 1
ATOM 2023 O O . TYR B 1 75 ? 12.875 6.406 12.047 1 94.44 75 TYR B O 1
ATOM 2031 N N . GLU B 1 76 ? 13.625 8.094 13.234 1 95.81 76 GLU B N 1
ATOM 2032 C CA . GLU B 1 76 ? 12.32 8.742 13.25 1 95.81 76 GLU B CA 1
ATOM 2033 C C . GLU B 1 76 ? 12.055 9.477 11.938 1 95.81 76 GLU B C 1
ATOM 2035 O O . GLU B 1 76 ? 12.945 10.117 11.383 1 95.81 76 GLU B O 1
ATOM 2040 N N . THR B 1 77 ? 10.914 9.359 11.43 1 97.5 77 THR B N 1
ATOM 2041 C CA . THR B 1 77 ? 10.352 10.141 10.336 1 97.5 77 THR B CA 1
ATOM 2042 C C . THR B 1 77 ? 8.891 10.5 10.625 1 97.5 77 THR B C 1
ATOM 2044 O O . THR B 1 77 ? 8.367 10.18 11.695 1 97.5 77 THR B O 1
ATOM 2047 N N . LEU B 1 78 ? 8.312 11.336 9.734 1 97.88 78 LEU B N 1
ATOM 2048 C CA . LEU B 1 78 ? 6.891 11.625 9.844 1 97.88 78 LEU B CA 1
ATOM 2049 C C . LEU B 1 78 ? 6.117 10.961 8.711 1 97.88 78 LEU B C 1
ATOM 2051 O O . LEU B 1 78 ? 6.668 10.719 7.637 1 97.88 78 LEU B O 1
ATOM 2055 N N . ILE B 1 79 ? 4.922 10.617 8.984 1 96.62 79 ILE B N 1
ATOM 2056 C CA . ILE B 1 79 ? 4.02 10.172 7.926 1 96.62 79 ILE B CA 1
ATOM 2057 C C . ILE B 1 79 ? 2.857 11.156 7.789 1 96.62 79 ILE B C 1
ATOM 2059 O O . ILE B 1 79 ? 2.27 11.57 8.789 1 96.62 79 ILE B O 1
ATOM 2063 N N . LEU B 1 80 ? 2.658 11.578 6.594 1 95.56 80 LEU B N 1
ATOM 2064 C CA . LEU B 1 80 ? 1.489 12.398 6.301 1 95.56 80 LEU B CA 1
ATOM 2065 C C . LEU B 1 80 ? 0.228 11.539 6.234 1 95.56 80 LEU B C 1
ATOM 2067 O O . LEU B 1 80 ? 0.092 10.695 5.348 1 95.56 80 LEU B O 1
ATOM 2071 N N . GLY B 1 81 ? -0.625 11.711 7.219 1 90.75 81 GLY B N 1
ATOM 2072 C CA . GLY B 1 81 ? -1.902 11.016 7.254 1 90.75 81 GLY B CA 1
ATOM 2073 C C . GLY B 1 81 ? -2.943 11.641 6.34 1 90.75 81 GLY B C 1
ATOM 2074 O O . GLY B 1 81 ? -2.627 12.055 5.223 1 90.75 81 GLY B O 1
ATOM 2075 N N . PRO B 1 82 ? -4.137 11.547 6.754 1 89.69 82 PRO B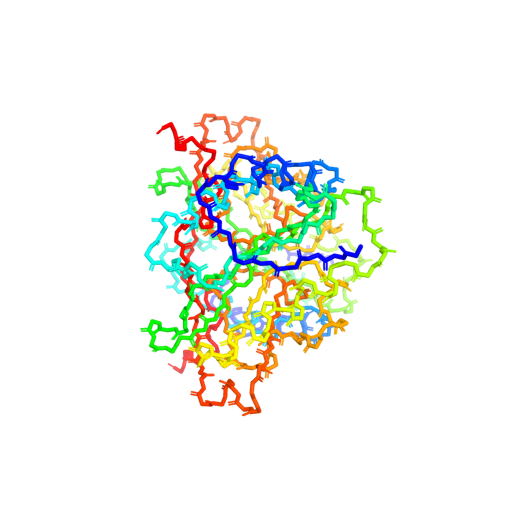 N 1
ATOM 2076 C CA . PRO B 1 82 ? -5.18 12.141 5.91 1 89.69 82 PRO B CA 1
ATOM 2077 C C . PRO B 1 82 ? -5.016 13.648 5.738 1 89.69 82 PRO B C 1
ATOM 2079 O O . PRO B 1 82 ? -4.727 14.352 6.707 1 89.69 82 PRO B O 1
ATOM 2082 N N . PHE B 1 83 ? -5.074 14.047 4.609 1 92.81 83 PHE B N 1
ATOM 2083 C CA . PHE B 1 83 ? -5.047 15.43 4.152 1 92.81 83 PHE B CA 1
ATOM 2084 C C . PHE B 1 83 ? -6.305 15.766 3.363 1 92.81 83 PHE B C 1
ATOM 2086 O O . PHE B 1 83 ? -6.625 15.094 2.379 1 92.81 83 PHE B O 1
ATOM 2093 N N . SER B 1 84 ? -6.988 16.828 3.895 1 94.94 84 SER B N 1
ATOM 2094 C CA . SER B 1 84 ? -8.312 17.062 3.322 1 94.94 84 SER B CA 1
ATOM 2095 C C . SER B 1 84 ? -8.57 18.547 3.127 1 94.94 84 SER B C 1
ATOM 2097 O O . SER B 1 84 ? -8.195 19.359 3.969 1 94.94 84 SER B O 1
ATOM 2099 N N . ILE B 1 85 ? -9.141 18.859 2.008 1 96.12 85 ILE B N 1
ATOM 2100 C CA . ILE B 1 85 ? -9.75 20.141 1.702 1 96.12 85 ILE B CA 1
ATOM 2101 C C . ILE B 1 85 ? -11.195 19.938 1.258 1 96.12 85 ILE B C 1
ATOM 2103 O O . ILE B 1 85 ? -11.477 19.062 0.437 1 96.12 85 ILE B O 1
ATOM 2107 N N . LEU B 1 86 ? -12.141 20.672 1.828 1 96.44 86 LEU B N 1
ATOM 2108 C CA . LEU B 1 86 ? -13.523 20.562 1.385 1 96.44 86 LEU B CA 1
ATOM 2109 C C . LEU B 1 86 ? -13.625 20.703 -0.131 1 96.44 86 LEU B C 1
ATOM 2111 O O . LEU B 1 86 ? -12.945 21.547 -0.726 1 96.44 86 LEU B O 1
ATOM 2115 N N . PRO B 1 87 ? -14.523 19.969 -0.728 1 95.06 87 PRO B N 1
ATOM 2116 C CA . PRO B 1 87 ? -14.602 19.922 -2.189 1 95.06 87 PRO B CA 1
ATOM 2117 C C . PRO B 1 87 ? -14.797 21.312 -2.814 1 95.06 87 PRO B C 1
ATOM 2119 O O . PRO B 1 87 ? -14.117 21.641 -3.791 1 95.06 87 PRO B O 1
ATOM 2122 N N . ASN B 1 88 ? -15.586 22.156 -2.273 1 95.12 88 ASN B N 1
ATOM 2123 C CA . ASN B 1 88 ? -15.891 23.469 -2.824 1 95.12 88 ASN B CA 1
ATOM 2124 C C . ASN B 1 88 ? -14.695 24.422 -2.717 1 95.12 88 ASN B C 1
ATOM 2126 O O . ASN B 1 88 ? -14.68 25.484 -3.336 1 95.12 88 ASN B O 1
ATOM 2130 N N . PHE B 1 89 ? -13.703 24.031 -2 1 96 89 PHE B N 1
ATOM 2131 C CA . PHE B 1 89 ? -12.539 24.875 -1.787 1 96 89 PHE B CA 1
ATOM 2132 C C . PHE B 1 89 ? -11.305 24.281 -2.455 1 96 89 PHE B C 1
ATOM 2134 O O . PHE B 1 89 ? -10.195 24.797 -2.297 1 96 89 PHE B O 1
ATOM 2141 N N . GLN B 1 90 ? -11.469 23.172 -3.172 1 92.56 90 GLN B N 1
ATOM 2142 C CA . GLN B 1 90 ? -10.352 22.484 -3.812 1 92.56 90 GLN B CA 1
ATOM 2143 C C . GLN B 1 90 ? -9.93 23.203 -5.09 1 92.56 90 GLN B C 1
ATOM 2145 O O . GLN B 1 90 ? -10.688 24.016 -5.629 1 92.56 90 GLN B O 1
ATOM 2150 N N . ASN B 1 91 ? -8.664 22.984 -5.441 1 91.75 91 ASN B N 1
ATOM 2151 C CA . ASN B 1 91 ? -8.086 23.531 -6.66 1 91.75 91 ASN B CA 1
ATOM 2152 C C . ASN B 1 91 ? -8.031 25.062 -6.617 1 91.75 91 ASN B C 1
ATOM 2154 O O . ASN B 1 91 ? -8.219 25.719 -7.641 1 91.75 91 ASN B O 1
ATOM 2158 N N . LYS B 1 92 ? -7.941 25.641 -5.438 1 94.69 92 LYS B N 1
ATOM 2159 C CA . LYS B 1 92 ? -7.844 27.078 -5.238 1 94.69 92 LYS B CA 1
ATOM 2160 C C . LYS B 1 92 ? -6.543 27.453 -4.535 1 94.69 92 LYS B C 1
ATOM 2162 O O . LYS B 1 92 ? -6.371 28.594 -4.098 1 94.69 92 LYS B O 1
ATOM 2167 N N . GLY B 1 93 ? -5.695 26.438 -4.344 1 94.5 93 GLY B N 1
ATOM 2168 C CA . GLY B 1 93 ? -4.391 26.703 -3.762 1 94.5 93 GLY B CA 1
ATOM 2169 C C . GLY B 1 93 ? -4.348 26.484 -2.262 1 94.5 93 GLY B C 1
ATOM 2170 O O . GLY B 1 93 ? -3.275 26.531 -1.653 1 94.5 93 GLY B O 1
ATOM 2171 N N . TYR B 1 94 ? -5.434 26.25 -1.588 1 96.44 94 TYR B N 1
ATOM 2172 C CA . TYR B 1 94 ? -5.496 26.094 -0.138 1 96.44 94 TYR B CA 1
ATOM 2173 C C . TYR B 1 94 ? -4.723 24.875 0.318 1 96.44 94 TYR B C 1
ATOM 2175 O O . TYR B 1 94 ? -4.105 24.875 1.386 1 96.44 94 TYR B O 1
ATOM 2183 N N . GLY B 1 95 ? -4.762 23.797 -0.499 1 95 95 GLY B N 1
ATOM 2184 C CA . GLY B 1 95 ? -3.994 22.609 -0.168 1 95 95 GLY B CA 1
ATOM 2185 C C . GLY B 1 95 ? -2.5 22.859 -0.094 1 95 95 GLY B C 1
ATOM 2186 O O . GLY B 1 95 ? -1.831 22.391 0.83 1 95 95 GLY B O 1
ATOM 2187 N N . ARG B 1 96 ? -2.084 23.594 -1.027 1 94.69 96 ARG B N 1
ATOM 2188 C CA . ARG B 1 96 ? -0.667 23.938 -1.053 1 94.69 96 ARG B CA 1
ATOM 2189 C C . ARG B 1 96 ? -0.272 24.719 0.196 1 94.69 96 ARG B C 1
ATOM 2191 O O . ARG B 1 96 ? 0.758 24.438 0.812 1 94.69 96 ARG B O 1
ATOM 2198 N N . LEU B 1 97 ? -1.041 25.672 0.555 1 96.81 97 LEU B N 1
ATOM 2199 C CA . LEU B 1 97 ? -0.76 26.484 1.735 1 96.81 97 LEU B CA 1
ATOM 2200 C C . LEU B 1 97 ? -0.734 25.625 2.992 1 96.81 97 LEU B C 1
ATOM 2202 O O . LEU B 1 97 ? 0.143 25.781 3.846 1 96.81 97 LEU B O 1
ATOM 2206 N N . LEU B 1 98 ? -1.652 24.734 3.082 1 96.94 98 LEU B N 1
ATOM 2207 C CA . LEU B 1 98 ? -1.762 23.875 4.262 1 96.94 98 LEU B CA 1
ATOM 2208 C C . LEU B 1 98 ? -0.582 22.922 4.348 1 96.94 98 LEU B C 1
ATOM 2210 O O . LEU B 1 98 ? 0.015 22.75 5.414 1 96.94 98 LEU B O 1
ATOM 2214 N N . ILE B 1 99 ? -0.2 22.281 3.238 1 96.62 99 ILE B N 1
ATOM 2215 C CA . ILE B 1 99 ? 0.928 21.344 3.199 1 96.62 99 ILE B CA 1
ATOM 2216 C C . ILE B 1 99 ? 2.219 22.094 3.533 1 96.62 99 ILE B C 1
ATOM 2218 O O . ILE B 1 99 ? 3.035 21.609 4.32 1 96.62 99 ILE B O 1
ATOM 2222 N N . ASN B 1 100 ? 2.383 23.266 2.996 1 97.25 100 ASN B N 1
ATOM 2223 C CA . ASN B 1 100 ? 3.568 24.062 3.295 1 97.25 100 ASN B CA 1
ATOM 2224 C C . ASN B 1 100 ? 3.643 24.422 4.777 1 97.25 100 ASN B C 1
ATOM 2226 O O . ASN B 1 100 ? 4.723 24.406 5.371 1 97.25 100 ASN B O 1
ATOM 2230 N N . ALA B 1 101 ? 2.527 24.797 5.309 1 98.25 101 ALA B N 1
ATOM 2231 C CA . ALA B 1 101 ? 2.49 25.109 6.734 1 98.25 101 ALA B CA 1
ATOM 2232 C C . ALA B 1 101 ? 2.887 23.891 7.574 1 98.25 101 ALA B C 1
ATOM 2234 O O . ALA B 1 101 ? 3.613 24.031 8.562 1 98.25 101 ALA B O 1
ATOM 2235 N N . ALA B 1 102 ? 2.396 22.75 7.223 1 98.25 102 ALA B N 1
ATOM 2236 C CA . ALA B 1 102 ? 2.744 21.516 7.934 1 98.25 102 ALA B CA 1
ATOM 2237 C C . ALA B 1 102 ? 4.242 21.234 7.84 1 98.25 102 ALA B C 1
ATOM 2239 O O . ALA B 1 102 ? 4.867 20.844 8.828 1 98.25 102 ALA B O 1
ATOM 2240 N N . HIS B 1 103 ? 4.793 21.453 6.637 1 98.31 103 HIS B N 1
ATOM 2241 C CA . HIS B 1 103 ? 6.23 21.281 6.457 1 98.31 103 HIS B CA 1
ATOM 2242 C C . HIS B 1 103 ? 7.012 22.219 7.379 1 98.31 103 HIS B C 1
ATOM 2244 O O . HIS B 1 103 ? 7.941 21.781 8.055 1 98.31 103 HIS B O 1
ATOM 2250 N N . GLN B 1 104 ? 6.613 23.438 7.363 1 98.25 104 GLN B N 1
ATOM 2251 C CA . GLN B 1 104 ? 7.309 24.438 8.164 1 98.25 104 GLN B CA 1
ATOM 2252 C C . GLN B 1 104 ? 7.223 24.109 9.656 1 98.25 104 GLN B C 1
ATOM 2254 O O . GLN B 1 104 ? 8.219 24.188 10.375 1 98.25 104 GLN B O 1
ATOM 2259 N N . LYS B 1 105 ? 6.07 23.734 10.094 1 98.5 105 LYS B N 1
ATOM 2260 C CA . LYS B 1 105 ? 5.895 23.344 11.484 1 98.5 105 LYS B CA 1
ATOM 2261 C C . LYS B 1 105 ? 6.77 22.156 11.844 1 98.5 105 LYS B C 1
ATOM 2263 O O . LYS B 1 105 ? 7.375 22.109 12.914 1 98.5 105 LYS B O 1
ATOM 2268 N N . ALA B 1 106 ? 6.801 21.172 10.984 1 98.62 106 ALA B N 1
ATOM 2269 C CA . ALA B 1 106 ? 7.637 19.984 11.195 1 98.62 106 ALA B CA 1
ATOM 2270 C C . ALA B 1 106 ? 9.102 20.375 11.344 1 98.62 106 ALA B C 1
ATOM 2272 O O . ALA B 1 106 ? 9.797 19.875 12.242 1 98.62 106 ALA B O 1
ATOM 2273 N N . ILE B 1 107 ? 9.531 21.281 10.469 1 98.25 107 ILE B N 1
ATOM 2274 C CA . ILE B 1 107 ? 10.906 21.766 10.531 1 98.25 107 ILE B CA 1
ATOM 2275 C C . ILE B 1 107 ? 11.156 22.438 11.875 1 98.25 107 ILE B C 1
ATOM 2277 O O . ILE B 1 107 ? 12.164 22.188 12.523 1 98.25 107 ILE B O 1
ATOM 2281 N N . GLU B 1 108 ? 10.273 23.266 12.289 1 97.94 108 GLU B N 1
ATOM 2282 C CA . GLU B 1 108 ? 10.391 24 13.547 1 97.94 108 GLU B CA 1
ATOM 2283 C C . GLU B 1 108 ? 10.5 23.047 14.734 1 97.94 108 GLU B C 1
ATOM 2285 O O . GLU B 1 108 ? 11.172 23.344 15.719 1 97.94 108 GLU B O 1
ATOM 2290 N N . LEU B 1 109 ? 9.875 21.953 14.594 1 97.88 109 LEU B N 1
ATOM 2291 C CA . LEU B 1 109 ? 9.867 20.984 15.68 1 97.88 109 LEU B CA 1
ATOM 2292 C C . LEU B 1 109 ? 11.047 20.031 15.562 1 97.88 109 LEU B C 1
ATOM 2294 O O . LEU B 1 109 ? 11.18 19.094 16.359 1 97.88 109 LEU B O 1
ATOM 2298 N N . GLY B 1 110 ? 11.852 20.141 14.523 1 97.44 110 GLY B N 1
ATOM 2299 C CA . GLY B 1 110 ? 13.109 19.422 14.43 1 97.44 110 GLY B CA 1
ATOM 2300 C C . GLY B 1 110 ? 13.023 18.172 13.586 1 97.44 110 GLY B C 1
ATOM 2301 O O . GLY B 1 110 ? 13.953 17.359 13.57 1 97.44 110 GLY B O 1
ATOM 2302 N N . HIS B 1 111 ? 11.945 18 12.898 1 98.12 111 HIS B N 1
ATOM 2303 C CA . HIS B 1 111 ? 11.805 16.844 12.039 1 98.12 111 HIS B CA 1
ATOM 2304 C C . HIS B 1 111 ? 12.5 17.062 10.695 1 98.12 111 HIS B C 1
ATOM 2306 O O . HIS B 1 111 ? 12.578 18.188 10.211 1 98.12 111 HIS B O 1
ATOM 2312 N N . LYS B 1 112 ? 12.898 15.961 10.078 1 98.31 112 LYS B N 1
ATOM 2313 C CA . LYS B 1 112 ? 13.781 16.125 8.922 1 98.31 112 LYS B CA 1
ATOM 2314 C C . LYS B 1 112 ? 13.148 15.539 7.66 1 98.31 112 LYS B C 1
ATOM 2316 O O . LYS B 1 112 ? 13.57 15.844 6.547 1 98.31 112 LYS B O 1
ATOM 2321 N N . THR B 1 113 ? 12.211 14.609 7.848 1 98.38 113 THR B N 1
ATOM 2322 C CA . THR B 1 113 ? 11.664 13.906 6.695 1 98.38 113 THR B CA 1
ATOM 2323 C C . THR B 1 113 ? 10.188 13.594 6.906 1 98.38 113 THR B C 1
ATOM 2325 O O . THR B 1 113 ? 9.719 13.531 8.039 1 98.38 113 THR B O 1
ATOM 2328 N N . ILE B 1 114 ? 9.5 13.523 5.852 1 97.88 114 ILE B N 1
ATOM 2329 C CA . ILE B 1 114 ? 8.117 13.062 5.812 1 97.88 114 ILE B CA 1
ATOM 2330 C C . ILE B 1 114 ? 7.957 11.984 4.746 1 97.88 114 ILE B C 1
ATOM 2332 O O . ILE B 1 114 ? 8.539 12.078 3.662 1 97.88 114 ILE B O 1
ATOM 2336 N N . VAL B 1 115 ? 7.238 10.961 5.078 1 95.94 115 VAL B N 1
ATOM 2337 C CA . VAL B 1 115 ? 6.836 9.961 4.102 1 95.94 115 VAL B CA 1
ATOM 2338 C C . VAL B 1 115 ? 5.316 9.938 3.971 1 95.94 115 VAL B C 1
ATOM 2340 O O . VAL B 1 115 ? 4.605 10.484 4.82 1 95.94 115 VAL B O 1
ATOM 2343 N N . LEU B 1 116 ? 4.816 9.422 2.889 1 93.62 116 LEU B N 1
ATOM 2344 C CA . LEU B 1 116 ? 3.373 9.281 2.746 1 93.62 116 LEU B CA 1
ATOM 2345 C C . LEU B 1 116 ? 3.031 8.195 1.726 1 93.62 116 LEU B C 1
ATOM 2347 O O . LEU B 1 116 ? 3.887 7.789 0.937 1 93.62 116 LEU B O 1
ATOM 2351 N N . VAL B 1 117 ? 1.834 7.668 1.877 1 89.19 117 VAL B N 1
ATOM 2352 C CA . VAL B 1 117 ? 1.216 6.785 0.895 1 89.19 117 VAL B CA 1
ATOM 2353 C C . VAL B 1 117 ? 0.026 7.488 0.244 1 89.19 117 VAL B C 1
ATOM 2355 O O . VAL B 1 117 ? -0.897 7.926 0.934 1 89.19 117 VAL B O 1
ATOM 2358 N N . GLY B 1 118 ? 0.012 7.641 -1.029 1 83 118 GLY B N 1
ATOM 2359 C CA . GLY B 1 118 ? -1.08 8.336 -1.692 1 83 118 GLY B CA 1
ATOM 2360 C C . GLY B 1 118 ? -1.015 8.242 -3.205 1 83 118 GLY B C 1
ATOM 2361 O O . GLY B 1 118 ? -0.285 7.414 -3.752 1 83 118 GLY B O 1
ATOM 2362 N N . HIS B 1 119 ? -1.896 9.094 -3.836 1 74.06 119 HIS B N 1
ATOM 2363 C CA . HIS B 1 119 ? -2.023 9.031 -5.289 1 74.06 119 HIS B CA 1
ATOM 2364 C C . HIS B 1 119 ? -0.85 9.719 -5.977 1 74.06 119 HIS B C 1
ATOM 2366 O O . HIS B 1 119 ? -0.394 10.773 -5.527 1 74.06 119 HIS B O 1
ATOM 2372 N N . SER B 1 120 ? -0.377 9.18 -7.031 1 65.38 120 SER B N 1
ATOM 2373 C CA . SER B 1 120 ? 0.847 9.453 -7.777 1 65.38 120 SER B CA 1
ATOM 2374 C C . SER B 1 120 ? 0.889 10.898 -8.258 1 65.38 120 SER B C 1
ATOM 2376 O O . SER B 1 120 ? 1.964 11.492 -8.367 1 65.38 120 SER B O 1
ATOM 2378 N N . TRP B 1 121 ? -0.204 11.539 -8.352 1 70.88 121 TRP B N 1
ATOM 2379 C CA . TRP B 1 121 ? -0.099 12.773 -9.117 1 70.88 121 TRP B CA 1
ATOM 2380 C C . TRP B 1 121 ? -0.109 13.992 -8.195 1 70.88 121 TRP B C 1
ATOM 2382 O O . TRP B 1 121 ? 0.304 15.078 -8.586 1 70.88 121 TRP B O 1
ATOM 2392 N N . LEU B 1 122 ? -0.327 13.945 -6.961 1 74.44 122 LEU B N 1
ATOM 2393 C CA . LEU B 1 122 ? -0.605 15.109 -6.129 1 74.44 122 LEU B CA 1
ATOM 2394 C C . LEU B 1 122 ? 0.654 15.57 -5.406 1 74.44 122 LEU B C 1
ATOM 2396 O O . LEU B 1 122 ? 0.942 16.766 -5.355 1 74.44 122 LEU B O 1
ATOM 2400 N N . TYR B 1 123 ? 1.518 14.68 -5.02 1 86.56 123 TYR B N 1
ATOM 2401 C CA . TYR B 1 123 ? 2.492 15.023 -3.99 1 86.56 123 TYR B CA 1
ATOM 2402 C C . TYR B 1 123 ? 3.818 15.445 -4.613 1 86.56 123 TYR B C 1
ATOM 2404 O O . TYR B 1 123 ? 4.57 16.219 -4.027 1 86.56 123 TYR B O 1
ATOM 2412 N N . PRO B 1 124 ? 4.012 15.086 -5.895 1 86.12 124 PRO B N 1
ATOM 2413 C CA . PRO B 1 124 ? 5.262 15.539 -6.508 1 86.12 124 PRO B CA 1
ATOM 2414 C C . PRO B 1 124 ? 5.332 17.062 -6.648 1 86.12 124 PRO B C 1
ATOM 2416 O O . PRO B 1 124 ? 6.41 17.641 -6.531 1 86.12 124 PRO B O 1
ATOM 2419 N N . LYS B 1 125 ? 4.328 17.719 -6.793 1 87.38 125 LYS B N 1
ATOM 2420 C CA . LYS B 1 125 ? 4.312 19.172 -6.934 1 87.38 125 LYS B CA 1
ATOM 2421 C C . LYS B 1 125 ? 4.746 19.859 -5.641 1 87.38 125 LYS B C 1
ATOM 2423 O O . LYS B 1 125 ? 5.102 21.031 -5.645 1 87.38 125 LYS B O 1
ATOM 2428 N N . PHE B 1 126 ? 4.77 19.141 -4.566 1 91 126 PHE B N 1
ATOM 2429 C CA . PHE B 1 126 ? 5.152 19.703 -3.273 1 91 126 PHE B CA 1
ATOM 2430 C C . PHE B 1 126 ? 6.582 19.312 -2.916 1 91 126 PHE B C 1
ATOM 2432 O O . PHE B 1 126 ? 7.039 19.562 -1.801 1 91 126 PHE B O 1
ATOM 2439 N N . GLY B 1 127 ? 7.234 18.625 -3.812 1 93 127 GLY B N 1
ATOM 2440 C CA . GLY B 1 127 ? 8.633 18.281 -3.584 1 93 127 GLY B CA 1
ATOM 2441 C C . GLY B 1 127 ? 8.828 16.828 -3.199 1 93 127 GLY B C 1
ATOM 2442 O O . GLY B 1 127 ? 9.961 16.391 -2.996 1 93 127 GLY B O 1
ATOM 2443 N N . TYR B 1 128 ? 7.793 16.109 -3.096 1 96 128 TYR B N 1
ATOM 2444 C CA . TYR B 1 128 ? 7.895 14.695 -2.74 1 96 128 TYR B CA 1
ATOM 2445 C C . TYR B 1 128 ? 8.469 13.875 -3.895 1 96 128 TYR B C 1
ATOM 2447 O O . TYR B 1 128 ? 8.156 14.141 -5.059 1 96 128 TYR B O 1
ATOM 2455 N N . LYS B 1 129 ? 9.289 12.953 -3.527 1 94 129 LYS B N 1
ATOM 2456 C CA . LYS B 1 129 ? 9.859 11.992 -4.469 1 94 129 LYS B CA 1
ATOM 2457 C C . LYS B 1 129 ? 9.477 10.562 -4.098 1 94 129 LYS B C 1
ATOM 2459 O O . LYS B 1 129 ? 9.102 10.297 -2.957 1 94 129 LYS B O 1
ATOM 2464 N N . ARG B 1 130 ? 9.625 9.703 -5.062 1 90.75 130 ARG B N 1
ATOM 2465 C CA . ARG B 1 130 ? 9.375 8.305 -4.762 1 90.75 130 ARG B CA 1
ATOM 2466 C C . ARG B 1 130 ? 10.242 7.828 -3.596 1 90.75 130 ARG B C 1
ATOM 2468 O O . ARG B 1 130 ? 11.414 8.188 -3.498 1 90.75 130 ARG B O 1
ATOM 2475 N N . LEU B 1 131 ? 9.633 7.055 -2.734 1 91 131 LEU B N 1
ATOM 2476 C CA . LEU B 1 131 ? 10.328 6.59 -1.543 1 91 131 LEU B CA 1
ATOM 2477 C C . LEU B 1 131 ? 11.555 5.758 -1.92 1 91 131 LEU B C 1
ATOM 2479 O O . LEU B 1 131 ? 12.547 5.734 -1.187 1 91 131 LEU B O 1
ATOM 2483 N N . SER B 1 132 ? 11.484 5.066 -3.092 1 85.56 132 SER B N 1
ATOM 2484 C CA . SER B 1 132 ? 12.562 4.211 -3.576 1 85.56 132 SER B CA 1
ATOM 2485 C C . SER B 1 132 ? 13.836 5.02 -3.836 1 85.56 132 SER B C 1
ATOM 2487 O O . SER B 1 132 ? 14.93 4.457 -3.926 1 85.56 132 SER B O 1
ATOM 2489 N N . THR B 1 133 ? 13.727 6.309 -3.957 1 89.69 133 THR B N 1
ATOM 2490 C CA . THR B 1 133 ? 14.875 7.199 -4.109 1 89.69 133 THR B CA 1
ATOM 2491 C C . THR B 1 133 ? 15.734 7.199 -2.848 1 89.69 133 THR B C 1
ATOM 2493 O O . THR B 1 133 ? 16.938 7.457 -2.908 1 89.69 133 THR B O 1
ATOM 2496 N N . TYR B 1 134 ? 15.211 6.941 -1.629 1 91.81 134 TYR B N 1
ATOM 2497 C CA . TYR B 1 134 ? 15.883 7.109 -0.344 1 91.81 134 TYR B CA 1
ATOM 2498 C C . TYR B 1 134 ? 16.219 5.754 0.273 1 91.81 134 TYR B C 1
ATOM 2500 O O . TYR B 1 134 ? 16.672 5.684 1.419 1 91.81 134 TYR B O 1
ATOM 2508 N N . ASN B 1 135 ? 16.172 4.711 -0.311 1 84.38 135 ASN B N 1
ATOM 2509 C CA . ASN B 1 135 ? 16.5 3.371 0.17 1 84.38 135 ASN B CA 1
ATOM 2510 C C . ASN B 1 135 ? 15.617 2.967 1.346 1 84.38 135 ASN B C 1
ATOM 2512 O O . ASN B 1 135 ? 16.094 2.383 2.318 1 84.38 135 ASN B O 1
ATOM 2516 N N . ILE B 1 136 ? 14.516 3.492 1.544 1 89.5 136 ILE B N 1
ATOM 2517 C CA . ILE B 1 136 ? 13.508 3.109 2.525 1 89.5 136 ILE B CA 1
ATOM 2518 C C . ILE B 1 136 ? 12.484 2.176 1.88 1 89.5 136 ILE B C 1
ATOM 2520 O O . ILE B 1 136 ? 12.031 2.42 0.759 1 89.5 136 ILE B O 1
ATOM 2524 N N . LYS B 1 137 ? 12.211 1.179 2.641 1 83.75 137 LYS B N 1
ATOM 2525 C CA . LYS B 1 137 ? 11.312 0.159 2.109 1 83.75 137 LYS B CA 1
ATOM 2526 C C . LYS B 1 137 ? 10 0.131 2.881 1 83.75 137 LYS B C 1
ATOM 2528 O O . LYS B 1 137 ? 9.961 0.464 4.066 1 83.75 137 LYS B O 1
ATOM 2533 N N . MET B 1 138 ? 8.969 -0.292 2.143 1 86.81 138 MET B N 1
ATOM 2534 C CA . MET B 1 138 ? 7.672 -0.506 2.777 1 86.81 138 MET B CA 1
ATOM 2535 C C . MET B 1 138 ? 7.605 -1.885 3.428 1 86.81 138 MET B C 1
ATOM 2537 O O . MET B 1 138 ? 8.211 -2.838 2.932 1 86.81 138 MET B O 1
ATOM 2541 N N . PRO B 1 139 ? 6.918 -2.006 4.496 1 80.25 139 PRO B N 1
ATOM 2542 C CA . PRO B 1 139 ? 6.797 -3.299 5.172 1 80.25 139 PRO B CA 1
ATOM 2543 C C . PRO B 1 139 ? 5.773 -4.219 4.508 1 80.25 139 PRO B C 1
ATOM 2545 O O . PRO B 1 139 ? 5.496 -5.309 5.016 1 80.25 139 PRO B O 1
ATOM 2548 N N . PHE B 1 140 ? 5.199 -3.807 3.438 1 77.31 140 PHE B N 1
ATOM 2549 C CA . PHE B 1 140 ? 4.164 -4.523 2.701 1 77.31 140 PHE B CA 1
ATOM 2550 C C . PHE B 1 140 ? 4.254 -4.227 1.209 1 77.31 140 PHE B C 1
ATOM 2552 O O . PHE B 1 140 ? 4.883 -3.246 0.804 1 77.31 140 PHE B O 1
ATOM 2559 N N . PRO B 1 141 ? 3.666 -5.125 0.504 1 78.38 141 PRO B N 1
ATOM 2560 C CA . PRO B 1 141 ? 3.641 -4.789 -0.922 1 78.38 141 PRO B CA 1
ATOM 2561 C C . PRO B 1 141 ? 2.871 -3.504 -1.213 1 78.38 141 PRO B C 1
ATOM 2563 O O . PRO B 1 141 ? 1.747 -3.33 -0.734 1 78.38 141 PRO B O 1
ATOM 2566 N N . CYS B 1 142 ? 3.471 -2.604 -1.861 1 83.06 142 CYS B N 1
ATOM 2567 C CA . CYS B 1 142 ? 2.871 -1.351 -2.311 1 83.06 142 CYS B CA 1
ATOM 2568 C C . CYS B 1 142 ? 3.539 -0.854 -3.586 1 83.06 142 CYS B C 1
ATOM 2570 O O . CYS B 1 142 ? 4.766 -0.868 -3.697 1 83.06 142 CYS B O 1
ATOM 2572 N N . PRO B 1 143 ? 2.684 -0.507 -4.531 1 80.38 143 PRO B N 1
ATOM 2573 C CA . PRO B 1 143 ? 3.307 0.055 -5.73 1 80.38 143 PRO B CA 1
ATOM 2574 C C . PRO B 1 143 ? 4.203 1.252 -5.426 1 80.38 143 PRO B C 1
ATOM 2576 O O . PRO B 1 143 ? 3.832 2.119 -4.629 1 80.38 143 PRO B O 1
ATOM 2579 N N . ASP B 1 144 ? 5.305 1.29 -6.113 1 81.5 144 ASP B N 1
ATOM 2580 C CA . ASP B 1 144 ? 6.273 2.363 -5.918 1 81.5 144 ASP B CA 1
ATOM 2581 C C . ASP B 1 144 ? 5.66 3.723 -6.25 1 81.5 144 ASP B C 1
ATOM 2583 O O . ASP B 1 144 ? 6.02 4.734 -5.645 1 81.5 144 ASP B O 1
ATOM 2587 N N . GLU B 1 145 ? 4.715 3.703 -7.137 1 84.19 145 GLU B N 1
ATOM 2588 C CA . GLU B 1 145 ? 4.125 4.953 -7.605 1 84.19 145 GLU B CA 1
ATOM 2589 C C . GLU B 1 145 ? 3.184 5.547 -6.559 1 84.19 145 GLU B C 1
ATOM 2591 O O . GLU B 1 145 ? 2.717 6.68 -6.711 1 84.19 145 GLU B O 1
ATOM 2596 N N . ASN B 1 146 ? 3.014 4.836 -5.418 1 87.12 146 ASN B N 1
ATOM 2597 C CA . ASN B 1 146 ? 2.066 5.316 -4.418 1 87.12 146 ASN B CA 1
ATOM 2598 C C . ASN B 1 146 ? 2.766 5.676 -3.107 1 87.12 146 ASN B C 1
ATOM 2600 O O . ASN B 1 146 ? 2.109 6.016 -2.121 1 87.12 146 ASN B O 1
ATOM 2604 N N . VAL B 1 147 ? 4.031 5.594 -3.084 1 90.38 147 VAL B N 1
ATOM 2605 C CA . VAL B 1 147 ? 4.742 5.863 -1.839 1 90.38 147 VAL B CA 1
ATOM 2606 C C . VAL B 1 147 ? 5.801 6.941 -2.068 1 90.38 147 VAL B C 1
ATOM 2608 O O . VAL B 1 147 ? 6.555 6.879 -3.041 1 90.38 147 VAL B O 1
ATOM 2611 N N . PHE B 1 148 ? 5.859 7.91 -1.161 1 93.69 148 PHE B N 1
ATOM 2612 C CA . PHE B 1 148 ? 6.688 9.086 -1.375 1 93.69 148 PHE B CA 1
ATOM 2613 C C . PHE B 1 148 ? 7.391 9.5 -0.087 1 93.69 148 PHE B C 1
ATOM 2615 O O . PHE B 1 148 ? 6.973 9.109 1.006 1 93.69 148 PHE B O 1
ATOM 2622 N N . GLY B 1 149 ? 8.438 10.195 -0.274 1 96 149 GLY B N 1
ATOM 2623 C CA . GLY B 1 149 ? 9.164 10.844 0.808 1 96 149 GLY B CA 1
ATOM 2624 C C . GLY B 1 149 ? 9.68 12.219 0.444 1 96 149 GLY B C 1
ATOM 2625 O O . GLY B 1 149 ? 9.805 12.555 -0.737 1 96 149 GLY B O 1
ATOM 2626 N N . ILE B 1 150 ? 9.906 13.031 1.412 1 97.56 150 ILE B N 1
ATOM 2627 C CA . ILE B 1 150 ? 10.508 14.344 1.206 1 97.56 150 ILE B CA 1
ATOM 2628 C C . ILE B 1 150 ? 11.516 14.633 2.32 1 97.56 150 ILE B C 1
ATOM 2630 O O . ILE B 1 150 ? 11.289 14.266 3.477 1 97.56 150 ILE B O 1
ATOM 2634 N N . GLU B 1 151 ? 12.594 15.188 1.91 1 98.31 151 GLU B N 1
ATOM 2635 C CA . GLU B 1 151 ? 13.562 15.734 2.861 1 98.31 151 GLU B CA 1
ATOM 2636 C C . GLU B 1 151 ? 13.242 17.188 3.201 1 98.31 151 GLU B C 1
ATOM 2638 O O . GLU B 1 151 ? 13.367 18.078 2.354 1 98.31 151 GLU B O 1
ATOM 2643 N N . LEU B 1 152 ? 12.844 17.438 4.426 1 98.12 152 LEU B N 1
ATOM 2644 C CA . LEU B 1 152 ? 12.555 18.797 4.875 1 98.12 152 LEU B CA 1
ATOM 2645 C C . LEU B 1 152 ? 13.844 19.594 5.047 1 98.12 152 LEU B C 1
ATOM 2647 O O . LEU B 1 152 ? 13.828 20.828 4.98 1 98.12 152 LEU B O 1
ATOM 2651 N N . VAL B 1 153 ? 14.891 18.938 5.387 1 97.31 153 VAL B N 1
ATOM 2652 C CA . VAL B 1 153 ? 16.25 19.469 5.426 1 97.31 153 VAL B CA 1
ATOM 2653 C C . VAL B 1 153 ? 17.156 18.656 4.504 1 97.31 153 VAL B C 1
ATOM 2655 O O . VAL B 1 153 ? 16.984 17.453 4.371 1 97.31 153 VAL B O 1
ATOM 2658 N N . PRO B 1 154 ? 18.125 19.312 3.918 1 96.5 154 PRO B N 1
ATOM 2659 C CA . PRO B 1 154 ? 19.016 18.578 3.018 1 96.5 154 PRO B CA 1
ATOM 2660 C C . PRO B 1 154 ? 19.656 17.359 3.688 1 96.5 154 PRO B C 1
ATOM 2662 O O . PRO B 1 154 ? 20.203 17.484 4.785 1 96.5 154 PRO B O 1
ATOM 2665 N N . GLY B 1 155 ? 19.5 16.219 3.027 1 96.75 155 GLY B N 1
ATOM 2666 C CA . GLY B 1 155 ? 20.125 15 3.527 1 96.75 155 GLY B CA 1
ATOM 2667 C C . GLY B 1 155 ? 19.344 14.352 4.652 1 96.75 155 GLY B C 1
ATOM 2668 O O . GLY B 1 155 ? 19.906 13.578 5.438 1 96.75 155 GLY B O 1
ATOM 2669 N N . GLY B 1 156 ? 18.125 14.727 4.809 1 96.88 156 GLY B N 1
ATOM 2670 C CA . GLY B 1 156 ? 17.297 14.219 5.898 1 96.88 156 GLY B CA 1
ATOM 2671 C C . GLY B 1 156 ? 17.25 12.703 5.938 1 96.88 156 GLY B C 1
ATOM 2672 O O . GLY B 1 156 ? 17.109 12.109 7.012 1 96.88 156 GLY B O 1
ATOM 2673 N N . PHE B 1 157 ? 17.406 12.055 4.754 1 96.62 157 PHE B N 1
ATOM 2674 C CA . PHE B 1 157 ? 17.328 10.594 4.691 1 96.62 157 PHE B CA 1
ATOM 2675 C C . PHE B 1 157 ? 18.734 9.992 4.695 1 96.62 157 PHE B C 1
ATOM 2677 O O . PHE B 1 157 ? 18.891 8.773 4.605 1 96.62 157 PHE B O 1
ATOM 2684 N N . ASP B 1 158 ? 19.781 10.797 4.836 1 95.44 158 ASP B N 1
ATOM 2685 C CA . ASP B 1 158 ? 21.141 10.281 4.746 1 95.44 158 ASP B CA 1
ATOM 2686 C C . ASP B 1 158 ? 21.406 9.242 5.832 1 95.44 158 ASP B C 1
ATOM 2688 O O . ASP B 1 158 ? 21.125 9.477 7.008 1 95.44 158 ASP B O 1
ATOM 2692 N N . GLY B 1 159 ? 21.969 8.141 5.449 1 92.88 159 GLY B N 1
ATOM 2693 C CA . GLY B 1 159 ? 22.359 7.102 6.383 1 92.88 159 GLY B CA 1
ATOM 2694 C C . GLY B 1 159 ? 21.203 6.27 6.879 1 92.88 159 GLY B C 1
ATOM 2695 O O . GLY B 1 159 ? 21.375 5.387 7.723 1 92.88 159 GLY B O 1
ATOM 2696 N N . ILE B 1 160 ? 20.062 6.586 6.461 1 92.44 160 ILE B N 1
ATOM 2697 C CA . ILE B 1 160 ? 18.891 5.871 6.922 1 92.44 160 ILE B CA 1
ATOM 2698 C C . ILE B 1 160 ? 18.484 4.828 5.883 1 92.44 160 ILE B C 1
ATOM 2700 O O . ILE B 1 160 ? 18.203 5.168 4.727 1 92.44 160 ILE B O 1
ATOM 2704 N N . THR B 1 161 ? 18.562 3.6 6.258 1 88.5 161 THR B N 1
ATOM 2705 C CA . THR B 1 161 ? 18.109 2.482 5.438 1 88.5 161 THR B CA 1
ATOM 2706 C C . THR B 1 161 ? 17.297 1.496 6.27 1 88.5 161 THR B C 1
ATOM 2708 O O . THR B 1 161 ? 17.609 1.257 7.438 1 88.5 161 THR B O 1
ATOM 2711 N N . GLY B 1 162 ? 16.234 1.019 5.664 1 88.56 162 GLY B N 1
ATOM 2712 C CA . GLY B 1 162 ? 15.477 0.015 6.391 1 88.56 162 GLY B CA 1
ATOM 2713 C C . GLY B 1 162 ? 14.008 -0.007 6.02 1 88.56 162 GLY B C 1
ATOM 2714 O O . GLY B 1 162 ? 13.625 0.449 4.941 1 88.56 162 GLY B O 1
ATOM 2715 N N . ILE B 1 163 ? 13.242 -0.628 6.949 1 87.69 163 ILE B N 1
ATOM 2716 C CA . ILE B 1 163 ? 11.82 -0.854 6.711 1 87.69 163 ILE B CA 1
ATOM 2717 C C . ILE B 1 163 ? 10.992 0.156 7.508 1 87.69 163 ILE B C 1
ATOM 2719 O O . ILE B 1 163 ? 11.266 0.394 8.688 1 87.69 163 ILE B O 1
ATOM 2723 N N . LEU B 1 164 ? 10.078 0.74 6.824 1 91.25 164 LEU B N 1
ATOM 2724 C CA . LEU B 1 164 ? 9.195 1.719 7.449 1 91.25 164 LEU B CA 1
ATOM 2725 C C . LEU B 1 164 ? 8.219 1.039 8.398 1 91.25 164 LEU B C 1
ATOM 2727 O O . LEU B 1 164 ? 7.66 -0.013 8.078 1 91.25 164 LEU B O 1
ATOM 2731 N N . ARG B 1 165 ? 8.008 1.63 9.57 1 88.12 165 ARG B N 1
ATOM 2732 C CA . ARG B 1 165 ? 7.02 1.224 10.562 1 88.12 165 ARG B CA 1
ATOM 2733 C C . ARG B 1 165 ? 6.066 2.371 10.883 1 88.12 165 ARG B C 1
ATOM 2735 O O . ARG B 1 165 ? 6.504 3.504 11.102 1 88.12 165 ARG B O 1
ATOM 2742 N N . PHE B 1 166 ? 4.809 2.104 10.914 1 86.12 166 PHE B N 1
ATOM 2743 C CA . PHE B 1 166 ? 3.824 3.15 11.164 1 86.12 166 PHE B CA 1
ATOM 2744 C C . PHE B 1 166 ? 2.91 2.768 12.328 1 86.12 166 PHE B C 1
ATOM 2746 O O . PHE B 1 166 ? 2.902 1.616 12.766 1 86.12 166 PHE B O 1
ATOM 2753 N N . SER B 1 167 ? 2.172 3.736 12.727 1 85.19 167 SER B N 1
ATOM 2754 C CA . SER B 1 167 ? 1.232 3.594 13.828 1 85.19 167 SER B CA 1
ATOM 2755 C C . SER B 1 167 ? 0.101 2.637 13.477 1 85.19 167 SER B C 1
ATOM 2757 O O . SER B 1 167 ? -0.403 2.652 12.352 1 85.19 167 SER B O 1
ATOM 2759 N N . ASP B 1 168 ? -0.342 1.927 14.469 1 83.12 168 ASP B N 1
ATOM 2760 C CA . ASP B 1 168 ? -1.514 1.069 14.328 1 83.12 168 ASP B CA 1
ATOM 2761 C C . ASP B 1 168 ? -2.768 1.895 14.047 1 83.12 168 ASP B C 1
ATOM 2763 O O . ASP B 1 168 ? -3.791 1.354 13.617 1 83.12 168 ASP B O 1
ATOM 2767 N N . GLY B 1 169 ? -2.611 3.174 14.227 1 84.94 169 GLY B N 1
ATOM 2768 C CA . GLY B 1 169 ? -3.734 4.059 13.953 1 84.94 169 GLY B CA 1
ATOM 2769 C C . GLY B 1 169 ? -4.168 4.039 12.5 1 84.94 169 GLY B C 1
ATOM 2770 O O . GLY B 1 169 ? -5.297 4.406 12.18 1 84.94 169 GLY B O 1
ATOM 2771 N N . PHE B 1 170 ? -3.328 3.631 11.672 1 83.81 170 PHE B N 1
ATOM 2772 C CA . PHE B 1 170 ? -3.66 3.568 10.25 1 83.81 170 PHE B CA 1
ATOM 2773 C C . PHE B 1 170 ? -4.508 2.34 9.945 1 83.81 170 PHE B C 1
ATOM 2775 O O . PHE B 1 170 ? -5.074 2.223 8.859 1 83.81 170 PHE B O 1
ATOM 2782 N N . ASN B 1 171 ? -4.582 1.427 10.906 1 73.25 171 ASN B N 1
ATOM 2783 C CA . ASN B 1 171 ? -5.426 0.254 10.703 1 73.25 171 ASN B CA 1
ATOM 2784 C C . ASN B 1 171 ? -6.906 0.631 10.641 1 73.25 171 ASN B C 1
ATOM 2786 O O . ASN B 1 171 ? -7.398 1.365 11.5 1 73.25 171 ASN B O 1
ATOM 2790 N N . ALA B 1 172 ? -7.527 0.796 9.453 1 58.5 172 ALA B N 1
ATOM 2791 C CA . ALA B 1 172 ? -8.859 1.313 9.156 1 58.5 172 ALA B CA 1
ATOM 2792 C C . ALA B 1 172 ? -9.914 0.638 10.031 1 58.5 172 ALA B C 1
ATOM 2794 O O . ALA B 1 172 ? -10.164 -0.563 9.898 1 58.5 172 ALA B O 1
ATOM 2795 N N . ASP B 1 173 ? -9.891 0.564 11.25 1 54.53 173 ASP B N 1
ATOM 2796 C CA . ASP B 1 173 ? -11.039 -0.037 11.922 1 54.53 173 ASP B CA 1
ATOM 2797 C C . ASP B 1 173 ? -12.086 1.019 12.258 1 54.53 173 ASP B C 1
ATOM 2799 O O . ASP B 1 173 ? -11.742 2.148 12.617 1 54.53 173 ASP B O 1
ATOM 2803 N N . GLU B 1 174 ? -13.344 1.12 11.445 1 49.31 174 GLU B N 1
ATOM 2804 C CA . GLU B 1 174 ? -14.477 1.933 11.883 1 49.31 174 GLU B CA 1
ATOM 2805 C C . GLU B 1 174 ? -14.484 2.098 13.398 1 49.31 174 GLU B C 1
ATOM 2807 O O . GLU B 1 174 ? -14.805 3.174 13.914 1 49.31 174 GLU B O 1
ATOM 2812 N N . GLU B 1 175 ? -14.867 0.931 14.148 1 43.09 175 GLU B N 1
ATOM 2813 C CA . GLU B 1 175 ? -15.68 0.909 15.359 1 43.09 175 GLU B CA 1
ATOM 2814 C C . GLU B 1 175 ? -14.859 1.329 16.578 1 43.09 175 GLU B C 1
ATOM 2816 O O . GLU B 1 175 ? -14.375 0.481 17.328 1 43.09 175 GLU B O 1
ATOM 2821 N N . THR B 1 176 ? -13.891 2.123 16.688 1 34.22 176 THR B N 1
ATOM 2822 C CA . THR B 1 176 ? -13.773 2.43 18.109 1 34.22 176 THR B CA 1
ATOM 2823 C C . THR B 1 176 ? -15.094 2.975 18.656 1 34.22 176 THR B C 1
ATOM 2825 O O . THR B 1 176 ? -15.578 4.008 18.203 1 34.22 176 THR B O 1
ATOM 2828 N N . GLN B 1 177 ? -16.172 2.301 18.938 1 28.38 177 GLN B N 1
ATOM 2829 C CA . GLN B 1 177 ? -17.125 2.775 19.938 1 28.38 177 GLN B CA 1
ATOM 2830 C C . GLN B 1 177 ? -16.406 3.234 21.203 1 28.38 177 GLN B C 1
ATOM 2832 O O . GLN B 1 177 ? -15.5 2.551 21.688 1 28.38 177 GLN B O 1
#

Nearest PDB structures (foldseek):
  4rs2-assembly1_A  TM=9.327E-01  e=2.093E-14  Escherichia coli str. K-12 substr. MG1655
  7mx2-assembly1_A  TM=7.289E-01  e=1.069E-06  Homo sapiens
  7l1k-assembly1_A  TM=7.357E-01  e=1.855E-06  Schizosaccharomyces pombe 972h-
  6z00-assembly2_B  TM=6.483E-01  e=1.486E-05  Arabidopsis thaliana
  5k04-assembly1_B  TM=6.295E-01  e=1.679E-05  Candida albicans WO-1